Protein AF-L7FM96-F1 (afdb_monomer_lite)

Radius of gyration: 29.82 Å; chains: 1; bounding box: 75×36×83 Å

Foldseek 3Di:
DDKDKDFLVVDDLVVVLVVQQVLVVQVKWKKWAQADDDPDPCCVVFLDDHPAIKTFNGWDQDPNFIKTKIFDPVQARETPDAFFLPHPVDDPVNCVVVVRDPDSGRITMDTSVVCSVGITMMMIHRDDPLQPAKDKDKDKAQAQKKKWKKFDAFKKKKKKAWDVPAFWFKWKFKAAPVRDTQWQTLLDDTDSDRMGITDIGHDHGDMIIMMMGTHADPPGPSMTIIMMMMTHSDHMDTDDMGHADPVRDDDDDDPVCVVVFFAAPQPRHGDDPVQWDDDPLGIHGQQRCAFPQQRHRDDDDWDQDPSTTHRPVCVVPVVVSNVNNVVVVVVVVVPPDD

Sequence (338 aa):
MPVGSIDMKQYNEDTLFSKLIDFDNKEYSMCVSIMTESDLNLEETVGLLTQHAYTLLGAYEVDGHKLLKIRNPWGKCEWTGKWSDEDSSWTQEMKDELNVVVADDGIFYMEIGDFVHYFEIINVVYYNEKLKYIKTIDLAIQNNQIEIRAKLEGEVVITLIQKIEKLNALRTWTLDLDDNLIGGESGKTFNMNPTVKGENMTVVAGEYKIIADMFPGKSAPNRAVFNMMIRSDHEASIQSVTDITNENEYNYFTREELANVIRCDQCKKPIAHWEMVQCSVGTFHQKCFVCEICGEPLVGSYTICDGKKTCQRCAENPEEGIDTKNRRSNENSVGGSF

pLDDT: mean 83.57, std 13.73, range [32.56, 98.5]

Organism: NCBI:txid370355

InterPro domains:
  IPR001300 Peptidase C2, calpain, catalytic domain [PF00648] (6-124)
  IPR001300 Peptidase C2, calpain, catalytic domain [PS50203] (1-128)
  IPR001781 Zinc finger, LIM-type [PF00412] (264-314)
  IPR001781 Zinc finger, LIM-type [PS00478] (264-298)
  IPR001781 Zinc finger, LIM-type [PS50023] (262-321)
  IPR001781 Zinc finger, LIM-type [SM00132] (263-314)
  IPR022684 Peptidase C2, calpain family [PTHR10183] (4-164)
  IPR038765 Papain-like cysteine peptidase superfamily [SSF54001] (4-134)

Secondary structure (DSSP, 8-state):
--EEEEEGGGS-HHHHHHHHHHHHHTT-EEEEEE-S--SS-HHHHHSPPTTEEEEEEEEEEETTEEEEEEE-TTS-----STTSTT-TT--HHHHHHHT---SSSSEEEEEHHHHHHH--EEEEE---TT--EEEEEEEEESSSEEEEEEEEEEEEEEEEEE-TTSPPEEEEEEE-TT--EEE---SSSSB-SSEEEPPPEEEEEEEEEEEEEEE--TTS-S-EEEEEEEEESS--EEEEEEEEPGGG------HHHHHSPPBPTTT--B--GGGEEEETTEEEEGGG-B-TTT--B--S-EEEETTEEEEHHHHH-HHHHHHHHHHHHHHTTTS---

Structure (mmCIF, N/CA/C/O backbone):
data_AF-L7FM96-F1
#
_entry.id   AF-L7FM96-F1
#
loop_
_atom_site.group_PDB
_atom_site.id
_atom_site.type_symbol
_atom_site.label_atom_id
_atom_site.label_alt_id
_atom_site.label_comp_id
_atom_site.label_asym_id
_atom_site.label_entity_id
_atom_site.label_seq_id
_atom_site.pdbx_PDB_ins_code
_atom_site.Cartn_x
_atom_site.Cartn_y
_atom_site.Cartn_z
_atom_site.occupancy
_atom_site.B_iso_or_equiv
_atom_site.auth_seq_id
_atom_site.auth_comp_id
_atom_site.auth_asym_id
_atom_site.auth_atom_id
_atom_site.pdbx_PDB_model_num
ATOM 1 N N . MET A 1 1 ? -6.041 -4.674 -3.991 1.00 58.91 1 MET A N 1
ATOM 2 C CA . MET A 1 1 ? -5.930 -3.300 -3.452 1.00 58.91 1 MET A CA 1
ATOM 3 C C . MET A 1 1 ? -4.574 -3.176 -2.772 1.00 58.91 1 MET A C 1
ATOM 5 O O . MET A 1 1 ? -4.108 -4.182 -2.250 1.00 58.91 1 MET A O 1
ATOM 9 N N . PRO A 1 2 ? -3.889 -2.029 -2.849 1.00 67.38 2 PRO A N 1
ATOM 10 C CA . PRO A 1 2 ? -2.588 -1.858 -2.230 1.00 67.38 2 PRO A CA 1
ATOM 11 C C . PRO A 1 2 ? -2.784 -1.867 -0.719 1.00 67.38 2 PRO A C 1
ATOM 13 O O . PRO A 1 2 ? -3.667 -1.184 -0.200 1.00 67.38 2 PRO A O 1
ATOM 16 N N . VAL A 1 3 ? -1.961 -2.654 -0.044 1.00 74.69 3 VAL A N 1
ATOM 17 C CA . VAL A 1 3 ? -1.955 -2.747 1.410 1.00 74.69 3 VAL A CA 1
ATOM 18 C C . VAL A 1 3 ? -0.693 -2.064 1.907 1.00 74.69 3 VAL A C 1
ATOM 20 O O . VAL A 1 3 ? 0.389 -2.283 1.362 1.00 74.69 3 VAL A O 1
ATOM 23 N N . GLY A 1 4 ? -0.836 -1.194 2.899 1.00 79.94 4 GLY A N 1
ATOM 24 C CA . GLY A 1 4 ? 0.287 -0.668 3.664 1.00 79.94 4 GLY A CA 1
ATOM 25 C C . GLY A 1 4 ? 0.253 -1.247 5.064 1.00 79.94 4 GLY A C 1
ATOM 26 O O . GLY A 1 4 ? -0.819 -1.334 5.653 1.00 79.94 4 GLY A O 1
ATOM 27 N N . SER A 1 5 ? 1.416 -1.606 5.592 1.00 84.69 5 SER A N 1
ATOM 28 C CA . SER A 1 5 ? 1.560 -2.010 6.989 1.00 84.69 5 SER A CA 1
ATOM 29 C C . SER A 1 5 ? 2.222 -0.880 7.770 1.00 84.69 5 SER A C 1
ATOM 31 O O . SER A 1 5 ? 3.214 -0.303 7.318 1.00 84.69 5 SER A O 1
ATOM 33 N N . ILE A 1 6 ? 1.659 -0.557 8.927 1.00 87.69 6 ILE A N 1
ATOM 34 C CA . ILE A 1 6 ? 2.148 0.451 9.862 1.00 87.69 6 ILE A CA 1
ATOM 35 C C . ILE A 1 6 ? 2.556 -0.284 11.133 1.00 87.69 6 ILE A C 1
ATOM 37 O O . ILE A 1 6 ? 1.727 -0.929 11.772 1.00 87.69 6 ILE A O 1
ATOM 41 N N . ASP A 1 7 ? 3.836 -0.179 11.474 1.00 86.44 7 ASP A N 1
ATOM 42 C CA . ASP A 1 7 ? 4.357 -0.567 12.782 1.00 86.44 7 ASP A CA 1
ATOM 43 C C . ASP A 1 7 ? 4.061 0.568 13.765 1.00 86.44 7 ASP A C 1
ATOM 45 O O . ASP A 1 7 ? 4.598 1.676 13.640 1.00 86.44 7 ASP A O 1
ATOM 49 N N . MET A 1 8 ? 3.165 0.302 14.712 1.00 87.69 8 MET A N 1
ATOM 50 C CA . MET A 1 8 ? 2.655 1.311 15.638 1.00 87.69 8 MET A CA 1
ATOM 51 C C . MET A 1 8 ? 3.747 1.852 16.564 1.00 87.69 8 MET A C 1
ATOM 53 O O . MET A 1 8 ? 3.670 3.008 16.972 1.00 87.69 8 MET A O 1
ATOM 57 N N . LYS A 1 9 ? 4.821 1.085 16.813 1.00 83.81 9 LYS A N 1
ATOM 58 C CA . LYS A 1 9 ? 5.942 1.503 17.676 1.00 83.81 9 LYS A CA 1
ATOM 59 C C . LYS A 1 9 ? 6.737 2.684 17.113 1.00 83.81 9 LYS A C 1
ATOM 61 O O . LYS A 1 9 ? 7.561 3.263 17.817 1.00 83.81 9 LYS A O 1
ATOM 66 N N . GLN A 1 10 ? 6.515 3.038 15.849 1.00 83.25 10 GLN A N 1
ATOM 67 C CA . GLN A 1 10 ? 7.192 4.145 15.169 1.00 83.25 10 GLN A CA 1
ATOM 68 C C . GLN A 1 10 ? 6.445 5.482 15.293 1.00 83.25 10 GLN A C 1
ATOM 70 O O . GLN A 1 10 ? 6.936 6.499 14.802 1.00 83.25 10 GLN A O 1
ATOM 75 N N . TYR A 1 11 ? 5.271 5.496 15.927 1.00 87.00 11 TYR A N 1
ATOM 76 C CA . TYR A 1 11 ? 4.402 6.665 16.034 1.00 87.00 11 TYR A CA 1
ATOM 77 C C . TYR A 1 11 ? 4.060 6.954 17.496 1.00 87.00 11 TYR A C 1
ATOM 79 O O . TYR A 1 11 ? 3.999 6.048 18.321 1.00 87.00 11 TYR A O 1
ATOM 87 N N . ASN A 1 12 ? 3.822 8.226 17.817 1.00 94.31 12 ASN A N 1
ATOM 88 C CA . ASN A 1 12 ? 3.168 8.583 19.078 1.00 94.31 12 ASN A CA 1
ATOM 89 C C . ASN A 1 12 ? 1.638 8.541 18.912 1.00 94.31 12 ASN A C 1
ATOM 91 O O . ASN A 1 12 ? 1.140 8.572 17.784 1.00 94.31 12 ASN A O 1
ATOM 95 N N . GLU A 1 13 ? 0.906 8.521 20.027 1.00 95.12 13 GLU A N 1
ATOM 96 C CA . GLU A 1 13 ? -0.558 8.392 20.051 1.00 95.12 13 GLU A CA 1
ATOM 97 C C . GLU A 1 13 ? -1.273 9.452 19.199 1.00 95.12 13 GLU A C 1
ATOM 99 O O . GLU A 1 13 ? -2.107 9.105 18.367 1.00 95.12 13 GLU A O 1
ATOM 104 N N . ASP A 1 14 ? -0.906 10.732 19.318 1.00 94.94 14 ASP A N 1
ATOM 105 C CA . ASP A 1 14 ? -1.573 11.829 18.601 1.00 94.94 14 ASP A CA 1
ATOM 106 C C . ASP A 1 14 ? -1.395 11.741 17.082 1.00 94.94 14 ASP A C 1
ATOM 108 O O . ASP A 1 14 ? -2.342 11.924 16.308 1.00 94.94 14 ASP A O 1
ATOM 112 N N . THR A 1 15 ? -0.167 11.459 16.644 1.00 95.00 15 THR A N 1
ATOM 113 C CA . THR A 1 15 ? 0.159 11.326 15.219 1.00 95.00 15 THR A CA 1
ATOM 114 C C . THR A 1 15 ? -0.462 10.072 14.616 1.00 95.00 15 THR A C 1
ATOM 116 O O . THR A 1 15 ? -0.919 10.117 13.471 1.00 95.00 15 THR A O 1
ATOM 119 N N . LEU A 1 16 ? -0.515 8.974 15.376 1.00 95.88 16 LEU A N 1
ATOM 120 C CA . LEU A 1 16 ? -1.185 7.750 14.960 1.00 95.88 16 LEU A CA 1
ATOM 121 C C . LEU A 1 16 ? -2.692 7.983 14.844 1.00 95.88 16 LEU A C 1
ATOM 123 O O . LEU A 1 16 ? -3.260 7.728 13.788 1.00 95.88 16 LEU A O 1
ATOM 127 N N . PHE A 1 17 ? -3.321 8.541 15.877 1.00 97.56 17 PHE A N 1
ATOM 128 C CA . PHE A 1 17 ? -4.757 8.805 15.896 1.00 97.56 17 PHE A CA 1
ATOM 129 C C . PHE A 1 17 ? -5.193 9.714 14.740 1.00 97.56 17 PHE A C 1
ATOM 131 O O . PHE A 1 17 ? -6.129 9.386 14.015 1.00 97.56 17 PHE A O 1
ATOM 138 N N . SER A 1 18 ? -4.443 10.791 14.478 1.00 96.19 18 SER A N 1
ATOM 139 C CA . SER A 1 18 ? -4.706 11.690 13.342 1.00 96.19 18 SER A CA 1
ATOM 140 C C . SER A 1 18 ? -4.677 10.957 11.992 1.00 96.19 18 SER A C 1
ATOM 142 O O . SER A 1 18 ? -5.448 11.279 11.090 1.00 96.19 18 SER A O 1
ATOM 144 N N . LYS A 1 19 ? -3.802 9.951 11.837 1.00 95.44 19 LYS A N 1
ATOM 145 C CA . LYS A 1 19 ? -3.769 9.099 10.638 1.00 95.44 19 LYS A CA 1
ATOM 146 C C . LYS A 1 19 ? -4.972 8.165 10.557 1.00 95.44 19 LYS A C 1
ATOM 148 O O . LYS A 1 19 ? -5.491 7.978 9.465 1.00 95.44 19 LYS A O 1
ATOM 153 N N . LEU A 1 20 ? -5.400 7.582 11.676 1.00 97.19 20 LEU A N 1
ATOM 154 C CA . LEU A 1 20 ? -6.559 6.685 11.705 1.00 97.19 20 LEU A CA 1
ATOM 155 C C . LEU A 1 20 ? -7.845 7.430 11.343 1.00 97.19 20 LEU A C 1
ATOM 157 O O . LEU A 1 20 ? -8.600 6.931 10.519 1.00 97.19 20 LEU A O 1
ATOM 161 N N . ILE A 1 21 ? -8.021 8.658 11.840 1.00 97.12 21 ILE A N 1
ATOM 162 C CA . ILE A 1 21 ? -9.107 9.559 11.422 1.00 97.12 21 ILE A CA 1
ATOM 163 C C . ILE A 1 21 ? -9.056 9.836 9.912 1.00 97.12 21 ILE A C 1
ATOM 165 O O . ILE A 1 21 ? -10.074 9.779 9.230 1.00 97.12 21 ILE A O 1
ATOM 169 N N . ASP A 1 22 ? -7.876 10.131 9.355 1.00 95.44 22 ASP A N 1
ATOM 170 C CA . ASP A 1 22 ? -7.720 10.349 7.908 1.00 95.44 22 ASP A CA 1
ATOM 171 C C . ASP A 1 22 ? -8.060 9.097 7.080 1.00 95.44 22 ASP A C 1
ATOM 173 O O . ASP A 1 22 ? -8.649 9.217 6.007 1.00 95.44 22 ASP A O 1
ATOM 177 N N . PHE A 1 23 ? -7.707 7.902 7.558 1.00 95.06 23 PHE A N 1
ATOM 178 C CA . PHE A 1 23 ? -8.034 6.642 6.886 1.00 95.06 23 PHE A CA 1
ATOM 179 C C . PHE A 1 23 ? -9.520 6.305 6.967 1.00 95.06 23 PHE A C 1
ATOM 181 O O . PHE A 1 23 ? -10.093 5.899 5.957 1.00 95.06 23 PHE A O 1
ATOM 188 N N . ASP A 1 24 ? -10.133 6.516 8.127 1.00 95.06 24 ASP A N 1
ATOM 189 C CA . ASP A 1 24 ? -11.561 6.310 8.356 1.00 95.06 24 ASP A CA 1
ATOM 190 C C . ASP A 1 24 ? -12.408 7.251 7.485 1.00 95.06 24 ASP A C 1
ATOM 192 O O . ASP A 1 24 ? -13.258 6.803 6.722 1.00 95.06 24 ASP A O 1
ATOM 196 N N . ASN A 1 25 ? -12.061 8.544 7.440 1.00 93.38 25 ASN A N 1
ATOM 197 C CA . ASN A 1 25 ? -12.701 9.530 6.555 1.00 93.38 25 ASN A CA 1
ATOM 198 C C . ASN A 1 25 ? -12.571 9.201 5.058 1.00 93.38 25 ASN A C 1
ATOM 200 O O . ASN A 1 25 ? -13.340 9.703 4.240 1.00 93.38 25 ASN A O 1
ATOM 204 N N . LYS A 1 26 ? -11.563 8.407 4.679 1.00 90.81 26 LYS A N 1
ATOM 205 C CA . LYS A 1 26 ? -11.363 7.913 3.306 1.00 90.81 26 LYS A CA 1
AT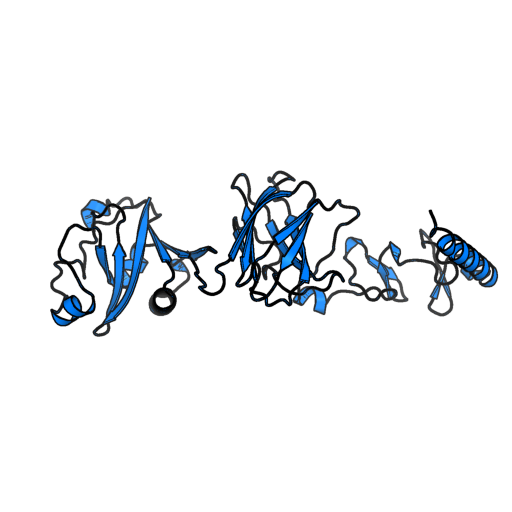OM 206 C C . LYS A 1 26 ? -11.995 6.541 3.075 1.00 90.81 26 LYS A C 1
ATOM 208 O O . LYS A 1 26 ? -11.793 5.966 2.005 1.00 90.81 26 LYS A O 1
ATOM 213 N N . GLU A 1 27 ? -12.711 6.020 4.069 1.00 90.81 27 GLU A N 1
ATOM 214 C CA . GLU A 1 27 ? -13.367 4.714 4.065 1.00 90.81 27 GLU A CA 1
ATOM 215 C C . GLU A 1 27 ? -12.385 3.568 3.764 1.00 90.81 27 GLU A C 1
ATOM 217 O O . GLU A 1 27 ? -12.703 2.576 3.101 1.00 90.81 27 GLU A O 1
ATOM 222 N N . TYR A 1 28 ? -11.136 3.706 4.220 1.00 92.88 28 TYR A N 1
ATOM 223 C CA . TYR A 1 28 ? -10.140 2.654 4.065 1.00 92.88 28 TYR A CA 1
ATOM 224 C C . TYR A 1 28 ? -10.396 1.532 5.060 1.00 92.88 28 TYR A C 1
ATOM 226 O O . TYR A 1 28 ? -10.540 1.751 6.259 1.00 92.88 28 TYR A O 1
ATOM 234 N N . SER A 1 29 ? -10.373 0.295 4.566 1.00 93.38 29 SER A N 1
ATOM 235 C CA . SER A 1 29 ? -10.469 -0.870 5.439 1.00 93.38 29 SER A CA 1
ATOM 236 C C . SER A 1 29 ? -9.166 -1.048 6.217 1.00 93.38 29 SER A C 1
ATOM 238 O O . SER A 1 29 ? -8.076 -1.047 5.634 1.00 93.38 29 SER A O 1
ATOM 240 N N . MET A 1 30 ? -9.284 -1.210 7.534 1.00 96.88 30 MET A N 1
ATOM 241 C CA . MET A 1 30 ? -8.158 -1.346 8.451 1.00 96.88 30 MET A CA 1
ATOM 242 C C . MET A 1 30 ? -8.269 -2.642 9.253 1.00 96.88 30 MET A C 1
ATOM 244 O O . MET A 1 30 ? -9.301 -2.957 9.843 1.00 96.88 30 MET A O 1
ATOM 248 N N . CYS A 1 31 ? -7.173 -3.391 9.289 1.00 96.50 31 CYS A N 1
ATOM 249 C CA . CYS A 1 31 ? -7.014 -4.589 10.099 1.00 96.50 31 CYS A CA 1
ATOM 250 C C . CYS A 1 31 ? -5.904 -4.347 11.114 1.00 96.50 31 CYS A C 1
ATOM 252 O O . CYS A 1 31 ? -4.838 -3.853 10.755 1.00 96.50 31 CYS A O 1
ATOM 254 N N . VAL A 1 32 ? -6.134 -4.727 12.361 1.00 96.25 32 VAL A N 1
ATOM 255 C CA . VAL A 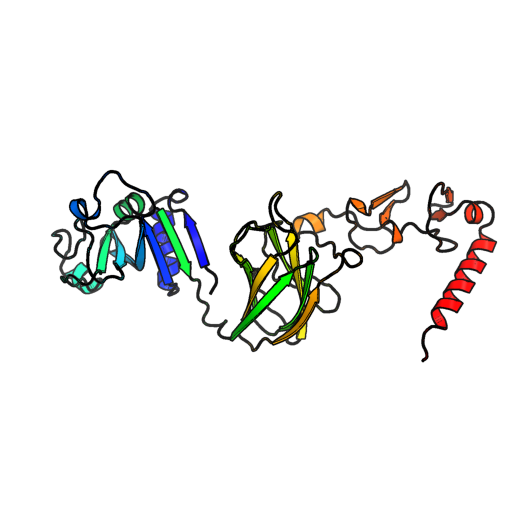1 32 ? -5.171 -4.588 13.455 1.00 96.25 32 VAL A CA 1
ATOM 256 C C . VAL A 1 32 ? -4.924 -5.960 14.060 1.00 96.25 32 VAL A C 1
ATOM 258 O O . VAL A 1 32 ? -5.800 -6.821 14.013 1.00 96.25 32 VAL A O 1
ATOM 261 N N . SER A 1 33 ? -3.728 -6.211 14.570 1.00 92.75 33 SER A N 1
ATOM 262 C CA . SER A 1 33 ? -3.379 -7.531 15.100 1.00 92.75 33 SER A CA 1
ATOM 263 C C . SER A 1 33 ? -2.566 -7.419 16.372 1.00 92.75 33 SER A C 1
ATOM 265 O O . SER A 1 33 ? -1.717 -6.531 16.464 1.00 92.75 33 SER A O 1
ATOM 267 N N . ILE A 1 34 ? -2.806 -8.367 17.279 1.00 90.62 34 ILE A N 1
ATOM 268 C CA . ILE A 1 34 ? -1.977 -8.620 18.456 1.00 90.62 34 ILE A CA 1
ATOM 269 C C . ILE A 1 34 ? -1.056 -9.788 18.101 1.00 90.62 34 ILE A C 1
ATOM 271 O O . ILE A 1 34 ? -1.515 -10.918 17.945 1.00 90.62 34 ILE A O 1
ATOM 275 N N . MET A 1 35 ? 0.228 -9.522 17.901 1.00 78.81 35 MET A N 1
ATOM 276 C CA . MET A 1 35 ? 1.200 -10.493 17.393 1.00 78.81 35 MET A CA 1
ATOM 277 C C . MET A 1 35 ? 2.055 -11.107 18.497 1.00 78.81 35 MET A C 1
ATOM 279 O O . MET A 1 35 ? 2.564 -12.214 18.325 1.00 78.81 35 MET A O 1
ATOM 283 N N . THR A 1 36 ? 2.260 -10.391 19.602 1.00 77.44 36 THR A N 1
ATOM 284 C CA . THR A 1 36 ? 3.181 -10.832 20.650 1.00 77.44 36 THR A CA 1
ATOM 285 C C . THR A 1 36 ? 2.567 -11.961 21.477 1.00 77.44 36 THR A C 1
ATOM 287 O O . THR A 1 36 ? 1.448 -11.850 21.978 1.00 77.44 36 THR A O 1
ATOM 290 N N . GLU A 1 37 ? 3.325 -13.045 21.661 1.00 67.69 37 GLU A N 1
ATOM 291 C CA . GLU A 1 37 ? 3.032 -14.014 22.715 1.00 67.69 37 GLU A CA 1
ATOM 292 C C . GLU A 1 37 ? 3.284 -13.347 24.066 1.00 67.69 37 GLU A C 1
ATOM 294 O O . GLU A 1 37 ? 4.409 -13.007 24.429 1.00 67.69 37 GLU A O 1
ATOM 299 N N . SER A 1 38 ? 2.196 -13.108 24.781 1.00 65.88 38 SER A N 1
ATOM 300 C CA . SER A 1 38 ? 2.201 -12.636 26.153 1.00 65.88 38 SER A CA 1
ATOM 301 C C . SER A 1 38 ? 2.124 -13.851 27.076 1.00 65.88 38 SER A C 1
ATOM 303 O O . SER A 1 38 ? 1.246 -14.693 26.900 1.00 65.88 38 SER A O 1
ATOM 305 N N . ASP A 1 39 ? 2.988 -13.917 28.094 1.00 71.56 39 ASP A N 1
ATOM 306 C CA . ASP A 1 39 ? 2.855 -14.901 29.184 1.00 71.56 39 ASP A CA 1
ATOM 307 C C . ASP A 1 39 ? 1.543 -14.705 29.978 1.00 71.56 39 ASP A C 1
ATOM 309 O O . ASP A 1 39 ? 1.115 -15.583 30.728 1.00 71.56 39 ASP A O 1
ATOM 313 N N . LEU A 1 40 ? 0.900 -13.540 29.830 1.00 76.44 40 LEU A N 1
ATOM 314 C CA . LEU A 1 40 ? -0.413 -13.230 30.386 1.00 76.44 40 LEU A CA 1
ATOM 315 C C . LEU A 1 40 ? -1.516 -13.703 29.436 1.00 76.44 40 LEU A C 1
ATOM 317 O O . LEU A 1 40 ? -1.493 -13.402 28.239 1.00 76.44 40 LEU A O 1
ATOM 321 N N . ASN A 1 41 ? -2.519 -14.370 30.002 1.00 86.62 41 ASN A N 1
ATOM 322 C CA . ASN A 1 41 ? -3.741 -14.730 29.299 1.00 86.62 41 ASN A CA 1
ATOM 323 C C . ASN A 1 41 ? -4.621 -13.484 29.095 1.00 86.62 41 ASN A C 1
ATOM 325 O O . ASN A 1 41 ? -5.468 -13.178 29.932 1.00 86.62 41 ASN A O 1
ATOM 329 N N . LEU A 1 42 ? -4.389 -12.754 27.997 1.00 91.00 42 LEU A N 1
ATOM 330 C CA . LEU A 1 42 ? -5.120 -11.520 27.685 1.00 91.00 42 LE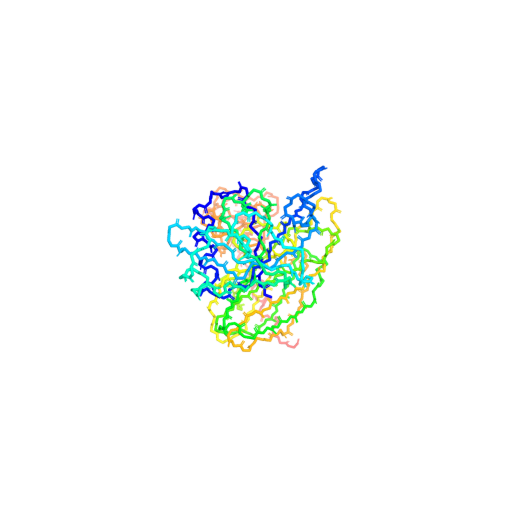U A CA 1
ATOM 331 C C . LEU A 1 42 ? -6.627 -11.740 27.519 1.00 91.00 42 LEU A C 1
ATOM 333 O O . LEU A 1 42 ? -7.398 -10.822 27.792 1.00 91.00 42 LEU A O 1
ATOM 337 N N . GLU A 1 43 ? -7.052 -12.944 27.128 1.00 92.12 43 GLU A N 1
ATOM 338 C CA . GLU A 1 43 ? -8.471 -13.271 26.988 1.00 92.12 43 GLU A CA 1
ATOM 339 C C . GLU A 1 43 ? -9.157 -13.211 28.353 1.00 92.12 43 GLU A C 1
ATOM 341 O O . GLU A 1 43 ? -10.205 -12.592 28.503 1.00 92.12 43 GLU A O 1
ATOM 346 N N . GLU A 1 44 ? -8.529 -13.791 29.376 1.00 89.56 44 GLU A N 1
ATOM 347 C CA . GLU A 1 44 ? -9.067 -13.799 30.737 1.00 89.56 44 GLU A CA 1
ATOM 348 C C . GLU A 1 44 ? -8.898 -12.457 31.458 1.00 89.56 44 GLU A C 1
ATOM 350 O O . GLU A 1 44 ? -9.715 -12.124 32.315 1.00 89.56 44 GLU A O 1
ATOM 355 N N . THR A 1 45 ? -7.838 -11.695 31.166 1.00 91.38 45 THR A N 1
ATOM 356 C CA . THR A 1 45 ? -7.550 -10.453 31.901 1.00 91.38 45 THR A CA 1
ATOM 357 C C . THR A 1 45 ? -8.240 -9.227 31.323 1.00 91.38 45 THR A C 1
ATOM 359 O O . THR A 1 45 ? -8.642 -8.352 32.089 1.00 91.38 45 THR A O 1
ATOM 362 N N . VAL A 1 46 ? -8.332 -9.134 29.994 1.00 94.50 46 VAL A N 1
ATOM 363 C CA . VAL A 1 46 ? -8.826 -7.942 29.288 1.00 94.50 46 VAL A CA 1
ATOM 364 C C . VAL A 1 46 ? -9.727 -8.258 28.089 1.00 94.50 46 VAL A C 1
ATOM 366 O O . VAL A 1 46 ? -10.141 -7.338 27.384 1.00 94.50 46 VAL A O 1
ATOM 369 N N . GLY A 1 47 ? -10.015 -9.538 27.831 1.00 94.69 47 GLY A N 1
ATOM 370 C CA . GLY A 1 47 ? -10.888 -9.987 26.744 1.00 94.69 47 GLY A CA 1
ATOM 371 C C . GLY A 1 47 ? -10.267 -9.972 25.342 1.00 94.69 47 GLY A C 1
ATOM 372 O O . GLY A 1 47 ? -10.964 -10.203 24.355 1.00 94.69 47 GLY A O 1
ATOM 373 N N . LEU A 1 48 ? -8.956 -9.730 25.226 1.00 95.25 48 LEU A N 1
ATOM 374 C CA . LEU A 1 48 ? -8.248 -9.673 23.941 1.00 95.25 48 LEU A CA 1
ATOM 375 C C . LEU A 1 48 ? -7.523 -10.989 23.627 1.00 95.25 48 LEU A C 1
ATOM 377 O O . LEU A 1 48 ? -6.947 -11.627 24.499 1.00 95.25 48 LEU A O 1
ATOM 381 N N . LEU A 1 49 ? -7.491 -11.372 22.355 1.00 93.06 49 LEU A N 1
ATOM 382 C CA . LEU A 1 49 ? -6.864 -12.593 21.859 1.00 93.06 49 LEU A CA 1
ATOM 383 C C . LEU A 1 49 ? -5.512 -12.266 21.228 1.00 93.06 49 LEU A C 1
ATOM 385 O O . LEU A 1 49 ? -5.412 -11.422 20.335 1.00 93.06 49 LEU A O 1
ATOM 389 N N . THR A 1 50 ? -4.471 -12.972 21.662 1.00 92.12 50 THR A N 1
ATOM 390 C CA . THR A 1 50 ? -3.155 -12.931 21.018 1.00 92.12 50 THR A CA 1
ATOM 391 C C . THR A 1 50 ? -3.161 -13.759 19.733 1.00 92.12 50 THR A C 1
ATOM 393 O O . THR A 1 50 ? -3.987 -14.653 19.550 1.00 92.12 50 THR A O 1
ATOM 396 N N . GLN A 1 51 ? -2.239 -13.455 18.818 1.00 89.25 51 GLN A N 1
ATOM 397 C CA . GLN A 1 51 ? -2.136 -14.093 17.497 1.00 89.25 51 GLN A CA 1
ATOM 398 C C . GLN A 1 51 ? -3.439 -14.010 16.683 1.00 89.25 51 GLN A C 1
ATOM 400 O O . GLN A 1 51 ? -3.741 -14.886 15.870 1.00 89.25 51 GLN A O 1
ATOM 405 N N . HIS A 1 52 ? -4.208 -12.939 16.893 1.00 92.12 52 HIS A N 1
ATOM 406 C CA . HIS A 1 52 ? -5.522 -12.744 16.290 1.00 92.12 52 HIS A CA 1
ATOM 407 C C . HIS A 1 52 ? -5.626 -11.398 15.578 1.00 92.12 52 HIS A C 1
ATOM 409 O O . HIS A 1 52 ? -4.985 -10.410 15.950 1.00 92.12 52 HIS A O 1
ATOM 415 N N . ALA A 1 53 ? -6.448 -11.378 14.532 1.00 93.94 53 ALA A N 1
ATOM 416 C CA . ALA A 1 53 ? -6.707 -10.203 13.716 1.00 93.94 53 ALA A CA 1
ATOM 417 C C . ALA A 1 53 ? -8.097 -9.634 14.018 1.00 93.94 53 ALA A C 1
ATOM 419 O O . ALA A 1 53 ? -9.097 -10.351 14.026 1.00 93.94 53 ALA A O 1
ATOM 420 N N . TYR A 1 54 ? -8.147 -8.320 14.193 1.00 97.62 54 TYR A N 1
ATOM 421 C CA . TYR A 1 54 ? -9.343 -7.533 14.449 1.00 97.62 54 TYR A CA 1
ATOM 422 C C . TYR A 1 54 ? -9.559 -6.527 13.319 1.00 97.62 54 TYR A C 1
ATOM 424 O O . TYR A 1 54 ? -8.623 -6.129 12.622 1.00 97.62 54 TYR A O 1
ATOM 432 N N . THR A 1 55 ? -10.801 -6.085 13.144 1.00 98.00 55 THR A N 1
ATOM 433 C CA . THR A 1 55 ? -11.123 -4.986 12.223 1.00 98.00 55 THR A CA 1
ATOM 434 C C . THR A 1 55 ? -11.172 -3.682 13.002 1.00 98.00 55 THR A C 1
ATOM 436 O O . THR A 1 55 ? -11.910 -3.594 13.978 1.00 98.00 55 THR A O 1
ATOM 439 N N . LEU A 1 56 ? -10.428 -2.665 12.571 1.00 98.00 56 LEU A N 1
ATOM 440 C CA . LEU A 1 56 ? -10.599 -1.309 13.086 1.00 98.00 56 LEU A CA 1
ATOM 441 C C . LEU A 1 56 ? -11.703 -0.638 12.263 1.00 98.00 56 LEU A C 1
ATOM 443 O O . LEU A 1 56 ? -11.536 -0.415 11.066 1.00 98.00 56 LEU A O 1
ATOM 447 N N . LEU A 1 57 ? -12.849 -0.404 12.901 1.00 97.44 57 LEU A N 1
ATOM 448 C CA . LEU A 1 57 ? -14.075 0.082 12.268 1.00 97.44 57 LEU A CA 1
ATOM 449 C C . LEU A 1 57 ? -14.166 1.604 12.204 1.00 97.44 57 LEU A C 1
ATOM 451 O O . LEU A 1 57 ? -14.929 2.103 11.388 1.00 97.44 57 LEU A O 1
ATOM 455 N N . GLY A 1 58 ? -13.458 2.320 13.076 1.00 97.19 58 GLY A N 1
ATOM 456 C CA . GLY A 1 58 ? -13.409 3.775 13.016 1.00 97.19 58 GLY A CA 1
ATOM 457 C C . GLY A 1 58 ? -12.655 4.412 14.174 1.00 97.19 58 GLY A C 1
ATOM 458 O O . GLY A 1 58 ? -12.300 3.737 15.149 1.00 97.19 58 GLY A O 1
ATOM 459 N N . ALA A 1 59 ? -12.421 5.714 14.052 1.00 97.94 59 ALA A N 1
ATOM 460 C CA . ALA A 1 59 ? -11.749 6.542 15.046 1.00 97.94 59 ALA A CA 1
ATOM 461 C C . ALA A 1 59 ? -12.590 7.788 15.353 1.00 97.94 59 ALA A C 1
ATOM 463 O O . ALA A 1 59 ? -13.118 8.423 14.446 1.00 97.94 59 ALA A O 1
ATOM 464 N N . TYR A 1 60 ? -12.708 8.147 16.631 1.00 97.88 60 TYR A N 1
ATOM 465 C CA . TYR A 1 60 ? -13.649 9.168 17.092 1.00 97.88 60 TYR A CA 1
ATOM 466 C C . TYR A 1 60 ? -13.018 10.042 18.170 1.00 97.88 60 TYR A C 1
ATOM 468 O O . TYR A 1 60 ? -12.475 9.528 19.149 1.00 97.88 60 TYR A O 1
ATOM 476 N N . GLU A 1 61 ? -13.085 11.361 17.996 1.00 97.00 61 GLU A N 1
ATOM 477 C CA . GLU A 1 61 ? -12.738 12.319 19.046 1.00 97.00 61 GLU A CA 1
ATOM 478 C C . GLU A 1 61 ? -14.027 12.884 19.641 1.00 97.00 61 GLU A C 1
ATOM 480 O O . GLU A 1 61 ? -14.726 13.647 18.978 1.00 97.00 61 GLU A O 1
ATOM 485 N N . VAL A 1 62 ? -14.349 12.484 20.870 1.00 96.00 62 VAL A N 1
ATOM 486 C CA . VAL A 1 62 ? -15.602 12.838 21.550 1.00 96.00 62 VAL A CA 1
ATOM 487 C C . VAL A 1 62 ? -15.309 13.235 22.993 1.00 96.00 62 VAL A C 1
ATOM 489 O O . VAL A 1 62 ? -14.566 12.548 23.690 1.00 96.00 62 VAL A O 1
ATOM 492 N N . ASP A 1 63 ? -15.830 14.382 23.432 1.00 94.12 63 ASP A N 1
ATOM 493 C CA . ASP A 1 63 ? -15.603 14.941 24.776 1.00 94.12 63 ASP A CA 1
ATOM 494 C C . ASP A 1 63 ? -14.121 14.994 25.212 1.00 94.12 63 ASP A C 1
ATOM 496 O O . ASP A 1 63 ? -13.777 14.871 26.386 1.00 94.12 63 ASP A O 1
ATOM 500 N N . GLY A 1 64 ? -13.212 15.198 24.252 1.00 94.69 64 GLY A N 1
ATOM 501 C CA . GLY A 1 64 ? -11.764 15.231 24.488 1.00 94.69 64 GLY A CA 1
ATOM 502 C C . GLY A 1 64 ? -11.099 13.853 24.607 1.00 94.69 64 GLY A C 1
ATOM 503 O O . GLY A 1 64 ? -9.894 13.787 24.854 1.00 94.69 64 GLY A O 1
ATOM 504 N N . HIS A 1 65 ? -11.846 12.767 24.402 1.00 97.50 65 HIS A N 1
ATOM 505 C CA . HIS A 1 65 ? -11.342 11.398 24.347 1.00 97.50 65 HIS A CA 1
ATOM 506 C C . HIS A 1 65 ? -11.124 10.934 22.911 1.00 97.50 65 HIS A C 1
ATOM 508 O O . HIS A 1 65 ? -11.928 11.206 22.024 1.00 97.50 65 HIS A O 1
ATOM 514 N N . LYS A 1 66 ? -10.043 10.181 22.699 1.00 98.31 66 LYS A N 1
ATOM 515 C CA . LYS A 1 66 ? -9.662 9.600 21.407 1.00 98.31 66 LYS A CA 1
ATOM 516 C C . LYS A 1 66 ? -9.982 8.115 21.415 1.00 98.31 66 LYS A C 1
ATOM 518 O O . LYS A 1 66 ? -9.189 7.315 21.915 1.00 98.31 66 LYS A O 1
ATOM 523 N N . LEU A 1 67 ? -11.158 7.767 20.909 1.00 98.50 67 LEU A N 1
ATOM 524 C CA . LEU A 1 67 ? -11.720 6.423 20.964 1.00 98.50 67 LEU A CA 1
ATOM 525 C C . LEU A 1 67 ? -11.604 5.717 19.616 1.00 98.50 67 LEU A C 1
ATOM 527 O O . LEU A 1 67 ? -11.738 6.324 18.555 1.00 98.50 67 LEU A O 1
ATOM 531 N N . LEU A 1 68 ? -11.373 4.411 19.661 1.00 98.50 68 LEU A N 1
ATOM 532 C CA . LEU A 1 68 ? -11.321 3.542 18.492 1.00 98.50 68 LEU A CA 1
ATOM 533 C C . LEU A 1 68 ? -12.409 2.484 18.603 1.00 98.50 68 LEU A C 1
ATOM 535 O O . LEU A 1 68 ? -12.505 1.829 19.636 1.00 98.50 68 LEU A O 1
ATOM 539 N N . LYS A 1 69 ? -13.189 2.294 17.536 1.00 98.38 69 LYS A N 1
ATOM 540 C CA . LYS A 1 69 ? -14.183 1.219 17.432 1.00 98.38 69 LYS A CA 1
ATOM 541 C C . LYS A 1 69 ? -13.543 0.017 16.758 1.00 98.38 69 LYS A C 1
ATOM 543 O O . LYS A 1 69 ? -13.091 0.118 15.618 1.00 98.38 69 LYS A O 1
ATOM 548 N N . ILE A 1 70 ? -13.506 -1.122 17.432 1.00 98.44 70 ILE A N 1
ATOM 549 C CA . ILE A 1 70 ? -12.801 -2.323 16.979 1.00 98.44 70 ILE A CA 1
ATOM 550 C C . ILE A 1 70 ? -13.780 -3.490 16.972 1.00 98.44 70 ILE A C 1
ATOM 552 O O . ILE A 1 70 ? -14.709 -3.532 17.768 1.00 98.44 70 ILE A O 1
ATOM 556 N N . ARG A 1 71 ? -13.587 -4.434 16.050 1.00 98.06 71 ARG A N 1
ATOM 557 C CA . ARG A 1 71 ? -14.385 -5.652 15.968 1.00 98.06 71 ARG A CA 1
ATOM 558 C C . ARG A 1 71 ? -13.530 -6.905 15.966 1.00 98.06 71 ARG A C 1
ATOM 560 O O . ARG A 1 71 ? -12.691 -7.092 15.080 1.00 98.06 71 ARG A O 1
ATOM 567 N N . ASN A 1 72 ? -13.832 -7.811 16.886 1.00 97.56 72 ASN A N 1
ATOM 568 C CA . ASN A 1 72 ? -13.461 -9.210 16.795 1.00 97.56 72 ASN A CA 1
ATOM 569 C C . ASN A 1 72 ? -14.323 -9.901 15.719 1.00 97.56 72 ASN A C 1
ATOM 571 O O . ASN A 1 72 ? -15.550 -9.960 15.850 1.00 97.56 72 ASN A O 1
ATOM 575 N N . PRO A 1 73 ? -13.726 -10.456 14.649 1.00 96.06 73 PRO A N 1
ATOM 576 C CA . PRO A 1 73 ? -14.485 -11.100 13.578 1.00 96.06 73 PRO A CA 1
ATOM 577 C C . PRO A 1 73 ? -15.263 -12.348 14.026 1.00 96.06 73 PRO A C 1
ATOM 579 O O . PRO A 1 73 ? -16.157 -12.782 13.302 1.00 96.06 73 PRO A O 1
ATOM 582 N N . TRP A 1 74 ? -14.962 -12.928 15.193 1.00 95.19 74 TRP A N 1
ATOM 583 C CA . TRP A 1 74 ? -15.734 -14.047 15.751 1.00 95.19 74 TRP A CA 1
ATOM 584 C C . TRP A 1 74 ? -17.066 -13.633 16.371 1.00 95.19 74 TRP A C 1
ATOM 586 O O . TRP A 1 74 ? -17.871 -14.507 16.686 1.00 95.19 74 TRP A O 1
ATOM 596 N N . GLY A 1 75 ? -17.302 -12.329 16.514 1.00 93.62 75 GLY A N 1
ATOM 597 C CA . GLY A 1 75 ? -18.531 -11.792 17.080 1.00 93.62 75 GLY A CA 1
ATOM 598 C C . GLY A 1 75 ? -18.683 -12.056 18.576 1.00 93.62 75 GLY A C 1
ATOM 599 O O . GLY A 1 75 ? -19.799 -12.259 19.026 1.00 93.62 75 GLY A O 1
ATOM 600 N N . LYS A 1 76 ? -17.557 -12.163 19.288 1.00 92.19 76 LYS A N 1
ATOM 601 C CA . LYS A 1 76 ? -17.458 -12.364 20.738 1.00 92.19 76 LYS A CA 1
ATOM 602 C C . LYS A 1 76 ? -16.051 -12.023 21.224 1.00 92.19 76 LYS A C 1
ATOM 604 O O . LYS A 1 76 ? -15.186 -11.771 20.382 1.00 92.19 76 LYS A O 1
ATOM 609 N N . CYS A 1 77 ? -15.793 -12.150 22.526 1.00 91.75 77 CYS A N 1
ATOM 610 C CA . CYS A 1 77 ? -14.486 -11.895 23.157 1.00 91.75 77 CYS A CA 1
ATOM 611 C C . CYS A 1 77 ? -14.041 -10.445 22.908 1.00 91.75 77 CYS A C 1
ATOM 613 O O . CYS A 1 77 ? -13.270 -10.151 21.983 1.00 91.75 77 CYS A O 1
ATOM 615 N N . GLU A 1 78 ? -14.612 -9.560 23.717 1.00 95.56 78 GLU A N 1
ATOM 616 C CA . GLU A 1 78 ? -14.502 -8.108 23.627 1.00 95.56 78 GLU A CA 1
ATOM 617 C C . GLU A 1 78 ? -13.626 -7.541 24.736 1.00 95.56 78 GLU A C 1
ATOM 619 O O . GLU A 1 78 ? -13.468 -8.142 25.796 1.00 95.56 78 GLU A O 1
ATOM 624 N N . TRP A 1 79 ? -13.093 -6.346 24.497 1.00 96.94 79 TRP A N 1
ATOM 625 C CA . TRP A 1 79 ? -12.368 -5.575 25.499 1.00 96.94 79 TRP A CA 1
ATOM 626 C C . TRP A 1 79 ? -13.203 -5.355 26.766 1.00 96.94 79 TRP A C 1
ATOM 628 O O . TRP A 1 79 ? -14.318 -4.846 26.696 1.00 96.94 79 TRP A O 1
ATOM 638 N N . THR A 1 80 ? -12.635 -5.667 27.932 1.00 96.19 80 THR A N 1
ATOM 639 C CA . THR A 1 80 ? -13.317 -5.529 29.235 1.00 96.19 80 THR A CA 1
ATOM 640 C C . THR A 1 80 ? -12.827 -4.341 30.068 1.00 96.19 80 THR A C 1
ATOM 642 O O . THR A 1 80 ? -13.155 -4.233 31.250 1.00 96.19 80 THR A O 1
ATOM 645 N N . GLY A 1 81 ? -11.980 -3.476 29.504 1.00 96.19 81 GLY A N 1
ATOM 646 C CA . GLY A 1 81 ? -11.448 -2.306 30.201 1.00 96.19 81 GLY A CA 1
ATOM 647 C C . GLY A 1 81 ? -12.325 -1.060 30.056 1.00 96.19 81 GLY A C 1
ATOM 648 O O . GLY A 1 81 ? -13.525 -1.135 29.779 1.00 96.19 81 GLY A O 1
ATOM 649 N N . LYS A 1 82 ? -11.711 0.113 30.245 1.00 97.56 82 LYS A N 1
ATOM 650 C CA . LYS A 1 82 ? -12.382 1.411 30.091 1.00 97.56 82 LYS A CA 1
ATOM 651 C C . LYS A 1 82 ? -12.937 1.550 28.669 1.00 97.56 82 LYS A C 1
ATOM 653 O O . LYS A 1 82 ? -12.244 1.190 27.720 1.00 97.56 82 LYS A O 1
ATOM 658 N N . TRP A 1 83 ? -14.152 2.079 28.535 1.00 98.06 83 TRP A N 1
ATOM 659 C CA . TRP A 1 83 ? -14.907 2.152 27.274 1.00 98.06 83 TRP A CA 1
ATOM 660 C C . TRP A 1 83 ? -15.393 0.811 26.694 1.00 98.06 83 TRP A C 1
ATOM 662 O O . TRP A 1 83 ? -15.910 0.793 25.579 1.00 98.06 83 TRP A O 1
ATOM 672 N N . SER A 1 84 ? -15.322 -0.291 27.449 1.00 97.00 84 SER A N 1
ATOM 673 C CA . SER A 1 84 ? -16.155 -1.472 27.159 1.00 97.00 84 SER A CA 1
ATOM 674 C C . SER A 1 84 ? -17.647 -1.107 27.184 1.00 97.00 84 SER A C 1
ATOM 676 O O . SER A 1 84 ? -18.030 -0.077 27.742 1.00 97.00 84 SER A O 1
ATOM 678 N N . ASP A 1 85 ? -18.515 -1.911 26.576 1.00 93.88 85 ASP A N 1
ATOM 679 C CA . ASP A 1 85 ? -19.920 -1.540 26.336 1.00 93.88 85 ASP A CA 1
ATOM 680 C C . ASP A 1 85 ? -20.707 -1.142 27.599 1.00 93.88 85 ASP A C 1
ATOM 682 O O . ASP A 1 85 ? -21.532 -0.211 27.600 1.00 93.88 85 ASP A O 1
ATOM 686 N N . GLU A 1 86 ? -20.432 -1.839 28.702 1.00 94.00 86 GLU A N 1
ATOM 687 C CA . GLU A 1 86 ? -21.050 -1.613 30.010 1.00 94.00 86 GLU A CA 1
ATOM 688 C C . GLU A 1 86 ? -20.277 -0.612 30.887 1.00 94.00 86 GLU A C 1
ATOM 690 O O . GLU A 1 86 ? -20.727 -0.304 31.993 1.00 94.00 86 GLU A O 1
ATOM 695 N N . ASP A 1 87 ? -19.142 -0.075 30.420 1.00 97.00 87 ASP A N 1
ATOM 696 C CA . ASP A 1 87 ? -18.302 0.814 31.220 1.00 97.00 87 ASP A CA 1
ATOM 697 C C . ASP A 1 87 ? -19.052 2.082 31.650 1.00 97.00 87 ASP A C 1
ATOM 699 O O . ASP A 1 87 ? -19.779 2.727 30.892 1.00 97.00 87 ASP A O 1
ATOM 703 N N . SER A 1 88 ? -18.840 2.474 32.902 1.00 96.50 88 SER A N 1
ATOM 704 C CA . SER A 1 88 ? -19.513 3.634 33.493 1.00 96.50 88 SER A CA 1
ATOM 705 C C . SER A 1 88 ? -18.986 4.982 32.987 1.00 96.50 88 SER A C 1
ATOM 707 O O . SER A 1 88 ? -19.619 6.003 33.250 1.00 96.50 88 SER A O 1
ATOM 709 N N . SER A 1 89 ? -17.852 5.001 32.271 1.00 96.75 89 SER A N 1
ATOM 710 C CA . SER A 1 89 ? -17.293 6.234 31.693 1.00 96.75 89 SER A CA 1
ATOM 711 C C . SER A 1 89 ? -18.154 6.792 30.560 1.00 96.75 89 SER A C 1
ATOM 713 O O . SER A 1 89 ? -18.063 7.977 30.247 1.00 96.75 89 SER A O 1
ATOM 715 N N . TRP A 1 90 ? -19.001 5.960 29.954 1.00 97.19 90 TRP A N 1
ATOM 716 C CA . TRP A 1 90 ? -19.931 6.381 28.920 1.00 97.19 90 TRP A CA 1
ATOM 717 C C . TRP A 1 90 ? -21.004 7.336 29.443 1.00 97.19 90 TRP A C 1
ATOM 719 O O . TRP A 1 90 ? -21.785 6.997 30.336 1.00 97.19 90 TRP A O 1
ATOM 729 N N . THR A 1 91 ? -21.132 8.493 28.799 1.00 96.94 91 THR A N 1
ATOM 730 C CA . THR A 1 91 ? -22.347 9.307 28.895 1.00 96.94 91 THR A CA 1
ATOM 731 C C . THR A 1 91 ? -23.393 8.796 27.902 1.00 96.94 91 THR A C 1
ATOM 733 O O . THR A 1 91 ? -23.065 8.138 26.912 1.00 96.94 91 THR A O 1
ATOM 736 N N . GLN A 1 92 ? -24.672 9.097 28.146 1.00 95.75 92 GLN A N 1
ATOM 737 C CA . GLN A 1 92 ? -25.728 8.730 27.197 1.00 95.75 92 GLN A CA 1
ATOM 738 C C . GLN A 1 92 ? -25.512 9.400 25.830 1.00 95.75 92 GLN A C 1
ATOM 740 O O . GLN A 1 92 ? -25.706 8.760 24.804 1.00 95.75 92 GLN A O 1
ATOM 745 N N . GLU A 1 93 ? -25.042 10.649 25.828 1.00 96.69 93 GLU A N 1
ATOM 746 C CA . GLU A 1 93 ? -24.742 11.415 24.614 1.00 96.69 93 GLU A CA 1
ATOM 747 C C . GLU A 1 93 ? -23.662 10.720 23.773 1.00 96.69 93 GLU A C 1
ATOM 749 O O . GLU A 1 93 ? -23.862 10.508 22.580 1.00 96.69 93 GLU A O 1
ATOM 754 N N . MET A 1 94 ? -22.580 10.251 24.405 1.00 97.38 94 MET A N 1
ATOM 755 C CA . MET A 1 94 ? -21.525 9.490 23.725 1.00 97.38 94 MET A CA 1
ATOM 756 C C . MET A 1 94 ? -22.027 8.147 23.182 1.00 97.38 94 MET A C 1
ATOM 758 O O . MET A 1 94 ? -21.652 7.751 22.077 1.00 97.38 94 MET A O 1
ATOM 762 N N . LYS A 1 95 ? -22.876 7.433 23.940 1.00 96.31 95 LYS A N 1
ATOM 763 C CA . LYS A 1 95 ? -23.462 6.161 23.482 1.00 96.31 95 LYS A CA 1
ATOM 764 C C . LYS A 1 95 ? -24.329 6.357 22.246 1.00 96.31 95 LYS A C 1
ATOM 766 O O . LYS A 1 95 ? -24.234 5.556 21.317 1.00 96.31 95 LYS A O 1
ATOM 771 N N . ASP A 1 96 ? -25.131 7.416 22.235 1.00 95.50 96 ASP A N 1
ATOM 772 C CA . ASP A 1 96 ? -25.999 7.757 21.113 1.00 95.50 96 ASP A CA 1
ATOM 773 C C . ASP A 1 96 ? -25.175 8.211 19.895 1.00 95.50 96 ASP A C 1
ATOM 775 O O . ASP A 1 96 ? -25.423 7.746 18.783 1.00 95.50 96 ASP A O 1
ATOM 779 N N . GLU A 1 97 ? -24.156 9.057 20.092 1.00 96.12 97 GLU A N 1
ATOM 780 C CA . GLU A 1 97 ? -23.273 9.540 19.020 1.00 96.12 97 GLU A CA 1
ATOM 781 C C . GLU A 1 97 ? -22.497 8.396 18.355 1.00 96.12 97 GLU A C 1
ATOM 783 O O . GLU A 1 97 ? -22.469 8.278 17.127 1.00 96.12 97 GLU A O 1
ATOM 788 N N . LEU A 1 98 ? -21.897 7.515 19.158 1.00 96.31 98 LEU A N 1
ATOM 789 C CA . LEU A 1 98 ? -21.061 6.429 18.651 1.00 96.31 98 LEU A CA 1
ATOM 790 C C . LEU A 1 98 ? -21.846 5.161 18.311 1.00 96.31 98 LEU A C 1
ATOM 792 O O . LEU A 1 98 ? -21.272 4.240 17.726 1.00 96.31 98 LEU A O 1
ATOM 796 N N . ASN A 1 99 ? -23.144 5.113 18.617 1.00 95.56 99 ASN A N 1
ATOM 797 C CA . ASN A 1 99 ? -23.983 3.918 18.520 1.00 95.56 99 ASN A CA 1
ATOM 798 C C . ASN A 1 99 ? -23.376 2.731 19.290 1.00 95.56 99 ASN A C 1
ATOM 800 O O . ASN A 1 99 ? -23.137 1.664 18.715 1.00 95.56 99 ASN A O 1
ATOM 804 N N . VAL A 1 100 ? -23.084 2.939 20.577 1.00 95.88 100 VAL A N 1
ATOM 805 C CA . VAL A 1 100 ? -22.616 1.876 21.481 1.00 95.88 100 VAL A CA 1
ATOM 806 C C . VAL A 1 100 ? -23.780 0.928 21.757 1.00 95.88 100 VAL A C 1
ATOM 808 O O . VAL A 1 100 ? -24.836 1.341 22.242 1.00 95.88 100 VAL A O 1
ATOM 811 N N . VAL A 1 101 ? -23.586 -0.349 21.449 1.00 95.12 101 VAL A N 1
ATOM 812 C CA . VAL A 1 101 ? -24.564 -1.413 21.681 1.00 95.12 101 VAL A CA 1
ATOM 813 C C . VAL A 1 101 ? -24.013 -2.286 22.791 1.00 95.12 101 VAL A C 1
ATOM 815 O O . VAL A 1 101 ? -22.861 -2.662 22.722 1.00 95.12 101 VAL A O 1
ATOM 818 N N . VAL A 1 102 ? -24.821 -2.595 23.804 1.00 95.38 102 VAL A N 1
ATOM 819 C CA . VAL A 1 102 ? -24.428 -3.545 24.854 1.0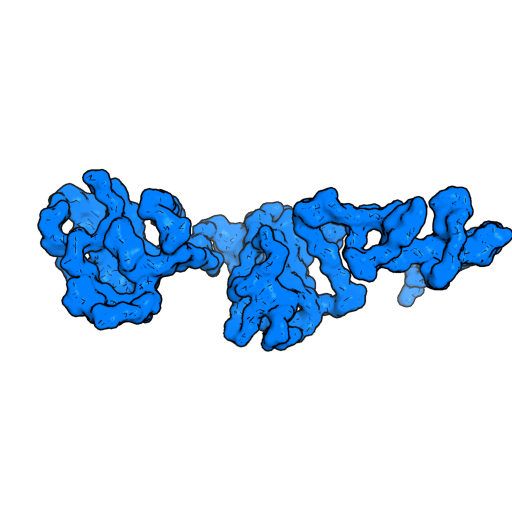0 95.38 102 VAL A CA 1
ATOM 820 C C . VAL A 1 102 ? -24.835 -4.944 24.410 1.00 95.38 102 VAL A C 1
ATOM 822 O O . VAL A 1 102 ? -26.000 -5.326 24.572 1.00 95.38 102 VAL A O 1
ATOM 825 N N . ALA A 1 103 ? -23.910 -5.681 23.800 1.00 94.56 103 ALA A N 1
ATOM 826 C CA . ALA A 1 103 ? -24.123 -7.051 23.342 1.00 94.56 103 ALA A CA 1
ATOM 827 C C . ALA A 1 103 ? -22.783 -7.757 23.100 1.00 94.56 103 ALA A C 1
ATOM 829 O O . ALA A 1 103 ? -21.859 -7.120 22.639 1.00 94.56 103 ALA A O 1
ATOM 830 N N . ASP A 1 104 ? -22.722 -9.079 23.299 1.00 93.06 104 ASP A N 1
ATOM 831 C CA . ASP A 1 104 ? -21.577 -9.899 22.860 1.00 93.06 104 ASP A CA 1
ATOM 832 C C . ASP A 1 104 ? -21.664 -10.099 21.333 1.00 93.06 104 ASP A C 1
ATOM 834 O O . ASP A 1 104 ? -22.202 -11.100 20.848 1.00 93.06 104 ASP A O 1
ATOM 838 N N . ASP A 1 105 ? -21.254 -9.081 20.575 1.00 96.06 105 ASP A N 1
ATOM 839 C CA . ASP A 1 105 ? -21.275 -9.027 19.106 1.00 96.06 105 ASP A CA 1
ATOM 840 C C . ASP A 1 105 ? -19.874 -8.847 18.481 1.00 96.06 105 ASP A C 1
ATOM 842 O O . ASP A 1 105 ? -19.704 -8.784 17.250 1.00 96.06 105 ASP A O 1
ATOM 846 N N . GLY A 1 106 ? -18.856 -8.845 19.342 1.00 96.75 106 GLY A N 1
ATOM 847 C CA . GLY A 1 106 ? -17.447 -8.669 19.056 1.00 96.75 106 GLY A CA 1
ATOM 848 C C . GLY A 1 106 ? -17.031 -7.216 18.858 1.00 96.75 106 GLY A C 1
ATOM 849 O O . GLY A 1 106 ? -15.856 -7.002 18.561 1.00 96.75 106 GLY A O 1
ATOM 850 N N . ILE A 1 107 ? -17.930 -6.235 18.935 1.00 98.00 107 ILE A N 1
ATOM 851 C CA . ILE A 1 107 ? -17.622 -4.816 18.753 1.00 98.00 107 ILE A CA 1
ATOM 852 C C . ILE A 1 107 ? -17.355 -4.188 20.113 1.00 98.00 107 ILE A C 1
ATOM 854 O O . ILE A 1 107 ? -18.120 -4.350 21.041 1.00 98.00 107 ILE A O 1
ATOM 858 N N . PHE A 1 108 ? -16.277 -3.424 20.219 1.00 98.12 108 PHE A N 1
ATOM 859 C CA . PHE A 1 108 ? -15.946 -2.703 21.442 1.00 98.12 108 PHE A CA 1
ATOM 860 C C . PHE A 1 108 ? -15.224 -1.400 21.122 1.00 98.12 108 PHE A C 1
ATOM 862 O O . PHE A 1 108 ? -14.754 -1.181 19.997 1.00 98.12 108 PHE A O 1
ATOM 869 N N . TYR A 1 109 ? -15.103 -0.543 22.132 1.00 98.44 109 TYR A N 1
ATOM 870 C CA . TYR A 1 109 ? -14.328 0.686 22.051 1.00 98.44 109 TYR A CA 1
ATOM 871 C C . TYR A 1 109 ? -13.181 0.663 23.052 1.00 98.44 109 TYR A C 1
ATOM 873 O O . TYR A 1 109 ? -13.245 0.014 24.092 1.00 98.44 109 TYR A O 1
ATOM 881 N N . MET A 1 110 ? -12.119 1.390 22.734 1.00 98.06 110 MET A N 1
ATOM 882 C CA . MET A 1 110 ? -11.014 1.640 23.655 1.00 98.06 110 MET A CA 1
ATOM 883 C C . MET A 1 110 ? -10.356 2.980 23.360 1.00 98.06 110 MET A C 1
ATOM 885 O O . MET A 1 110 ? -10.480 3.522 22.258 1.00 98.06 110 MET A O 1
ATOM 889 N N . GLU A 1 111 ? -9.652 3.513 24.350 1.00 97.75 111 GLU A N 1
ATOM 890 C CA . GLU A 1 111 ? -8.884 4.746 24.210 1.00 97.75 111 GLU A CA 1
ATOM 891 C C . GLU A 1 111 ? -7.582 4.469 23.435 1.00 97.75 111 GLU A C 1
ATOM 893 O O . GLU A 1 111 ? -7.020 3.374 23.515 1.00 97.75 111 GLU A O 1
ATOM 898 N N . ILE A 1 112 ? -7.082 5.452 22.676 1.00 97.56 112 ILE A N 1
ATOM 899 C CA . ILE A 1 112 ? -5.861 5.287 21.862 1.00 97.56 112 ILE A CA 1
ATOM 900 C C . ILE A 1 112 ? -4.662 4.791 22.686 1.00 97.56 112 ILE A C 1
ATOM 902 O O . ILE A 1 112 ? -3.875 3.992 22.183 1.00 97.56 112 ILE A O 1
ATOM 906 N N . GLY A 1 113 ? -4.555 5.217 23.949 1.00 95.81 113 GLY A N 1
ATOM 907 C CA . GLY A 1 113 ? -3.501 4.789 24.870 1.00 95.81 113 GLY A CA 1
ATOM 908 C C . GLY A 1 113 ? -3.532 3.284 25.159 1.00 95.81 113 GLY A C 1
ATOM 909 O O . GLY A 1 113 ? -2.495 2.625 25.113 1.00 95.81 113 GLY A O 1
ATOM 910 N N . ASP A 1 114 ? -4.721 2.715 25.378 1.00 96.19 114 ASP A N 1
ATOM 911 C CA . ASP A 1 114 ? -4.880 1.266 25.550 1.00 96.19 114 ASP A CA 1
ATOM 912 C C . ASP A 1 114 ? -4.604 0.538 24.230 1.00 96.19 114 ASP A C 1
ATOM 914 O O . ASP A 1 114 ? -3.901 -0.471 24.192 1.00 96.19 114 ASP A O 1
ATOM 918 N N . PHE A 1 115 ? -5.080 1.085 23.111 1.00 96.56 115 PHE A N 1
ATOM 919 C CA . PHE A 1 115 ? -4.852 0.493 21.797 1.00 96.56 115 PHE A CA 1
ATOM 920 C C . PHE A 1 115 ? -3.361 0.345 21.463 1.00 96.56 115 PHE A C 1
ATOM 922 O O . PHE A 1 115 ? -2.935 -0.734 21.050 1.00 96.56 115 PHE A O 1
ATOM 929 N N . VAL A 1 116 ? -2.546 1.385 21.680 1.00 94.44 116 VAL A N 1
ATOM 930 C CA . VAL A 1 116 ? -1.092 1.310 21.436 1.00 94.44 116 VAL A CA 1
ATOM 931 C C . VAL A 1 116 ? -0.354 0.413 22.427 1.00 94.44 116 VAL A C 1
ATOM 933 O O . VAL A 1 116 ? 0.773 0.001 22.150 1.00 94.44 116 VAL A O 1
ATOM 936 N N . HIS A 1 117 ? -0.966 0.114 23.574 1.00 92.25 117 HIS A N 1
ATOM 937 C CA . HIS A 1 117 ? -0.413 -0.814 24.551 1.00 92.25 117 HIS A CA 1
ATOM 938 C C . HIS A 1 117 ? -0.559 -2.274 24.100 1.00 92.25 117 HIS A C 1
ATOM 940 O O . HIS A 1 117 ? 0.385 -3.048 24.262 1.00 92.25 117 HIS A O 1
ATOM 946 N N . TYR A 1 118 ? -1.710 -2.645 23.524 1.00 93.25 118 TYR A N 1
ATOM 947 C CA . TYR A 1 118 ? -2.016 -4.041 23.179 1.00 93.25 118 TYR A CA 1
ATOM 948 C C . TYR A 1 118 ? -1.766 -4.412 21.711 1.00 93.25 118 TYR A C 1
ATOM 950 O O . TYR A 1 118 ? -1.385 -5.548 21.440 1.00 93.25 118 TYR A O 1
ATOM 958 N N . PHE A 1 119 ? -1.973 -3.499 20.758 1.00 93.69 119 PHE A N 1
ATOM 959 C CA . PHE A 1 119 ? -1.851 -3.785 19.323 1.00 93.69 119 PHE A CA 1
ATOM 960 C C . PHE A 1 119 ? -0.506 -3.313 18.765 1.00 93.69 119 PHE A C 1
ATOM 962 O O . PHE A 1 119 ? -0.000 -2.260 19.152 1.00 93.69 119 PHE A O 1
ATOM 969 N N . GLU A 1 120 ? 0.073 -4.058 17.815 1.00 90.38 120 GLU A N 1
ATOM 970 C CA . GLU A 1 120 ? 1.392 -3.707 17.261 1.00 90.38 120 GLU A CA 1
ATOM 971 C C . GLU A 1 120 ? 1.378 -3.305 15.784 1.00 90.38 120 GLU A C 1
ATOM 973 O O . GLU A 1 120 ? 2.187 -2.472 15.365 1.00 90.38 120 GLU A O 1
ATOM 978 N N . ILE A 1 121 ? 0.500 -3.904 14.975 1.00 90.81 121 ILE A N 1
ATOM 979 C CA . ILE A 1 121 ? 0.509 -3.726 13.517 1.00 90.81 121 ILE A CA 1
ATOM 980 C C . ILE A 1 121 ? -0.873 -3.323 13.020 1.00 90.81 121 ILE A C 1
ATOM 982 O O . ILE A 1 121 ? -1.872 -3.967 13.339 1.00 90.81 121 ILE A O 1
ATOM 986 N N . ILE A 1 122 ? -0.897 -2.310 12.153 1.00 94.44 122 ILE A N 1
ATOM 987 C CA . ILE A 1 122 ? -2.077 -1.912 11.382 1.00 94.44 122 ILE A CA 1
ATOM 988 C C . ILE A 1 122 ? -1.815 -2.192 9.907 1.00 94.44 122 ILE A C 1
ATOM 990 O O . ILE A 1 122 ? -0.849 -1.695 9.329 1.00 94.44 122 ILE A O 1
ATOM 994 N N . ASN A 1 123 ? -2.691 -2.959 9.275 1.00 92.31 123 ASN A N 1
ATOM 995 C CA . ASN A 1 123 ? -2.732 -3.147 7.834 1.00 92.31 123 ASN A CA 1
ATOM 996 C C . ASN A 1 123 ? -3.877 -2.313 7.258 1.00 92.31 123 ASN A C 1
ATOM 998 O O . ASN A 1 123 ? -5.036 -2.514 7.610 1.00 92.31 123 ASN A O 1
ATOM 1002 N N . VAL A 1 124 ? -3.548 -1.388 6.360 1.00 92.19 124 VAL A N 1
ATOM 1003 C CA . VAL A 1 124 ? -4.496 -0.460 5.734 1.00 92.19 124 VAL A CA 1
ATOM 1004 C C . VAL A 1 124 ? -4.647 -0.814 4.264 1.00 92.19 124 VAL A C 1
ATOM 1006 O O . VAL A 1 124 ? -3.663 -0.855 3.520 1.00 92.19 124 VAL A O 1
ATOM 1009 N N . VAL A 1 125 ? -5.882 -1.049 3.835 1.00 87.81 125 VAL A N 1
ATOM 1010 C CA . VAL A 1 125 ? -6.237 -1.278 2.437 1.00 87.81 125 VAL A CA 1
ATOM 1011 C C . VAL A 1 125 ? -6.651 0.054 1.822 1.00 87.81 125 VAL A C 1
ATOM 1013 O O . VAL A 1 125 ? -7.753 0.540 2.060 1.00 87.81 125 VAL A O 1
ATOM 1016 N N . TYR A 1 126 ? -5.778 0.649 1.005 1.00 83.44 126 TYR A N 1
ATOM 1017 C CA . TYR A 1 126 ? -6.102 1.924 0.364 1.00 83.44 126 TYR A CA 1
ATOM 1018 C C . TYR A 1 126 ? -7.066 1.694 -0.798 1.00 83.44 126 TYR A C 1
ATOM 1020 O O . TYR A 1 126 ? -6.731 1.013 -1.777 1.00 83.44 126 TYR A O 1
ATOM 1028 N N . TYR A 1 127 ? -8.240 2.300 -0.713 1.00 80.06 127 TYR A N 1
ATOM 1029 C CA . TYR A 1 127 ? -9.243 2.274 -1.764 1.00 80.06 127 TYR A CA 1
ATOM 1030 C C . TYR A 1 127 ? -9.192 3.571 -2.582 1.00 80.06 127 TYR A C 1
ATOM 1032 O O . TYR A 1 127 ? -8.845 4.633 -2.083 1.00 80.06 127 TYR A O 1
ATOM 1040 N N . ASN A 1 128 ? -9.459 3.495 -3.881 1.00 79.31 128 ASN A N 1
ATOM 1041 C CA . ASN A 1 128 ? -9.626 4.687 -4.707 1.00 79.31 128 ASN A CA 1
ATOM 1042 C C . ASN A 1 128 ? -10.779 4.404 -5.656 1.00 79.31 128 ASN A C 1
ATOM 1044 O O . ASN A 1 128 ? -10.629 3.598 -6.575 1.00 79.31 128 ASN A O 1
ATOM 1048 N N . GLU A 1 129 ? -11.904 5.076 -5.427 1.00 78.00 129 GLU A N 1
ATOM 1049 C CA . GLU A 1 129 ? -13.119 4.924 -6.223 1.00 78.00 129 GLU A CA 1
ATOM 1050 C C . GLU A 1 129 ? -12.919 5.201 -7.704 1.00 78.00 129 GLU A C 1
ATOM 1052 O O . GLU A 1 129 ? -13.673 4.675 -8.513 1.00 78.00 129 GLU A O 1
ATOM 1057 N N . LYS A 1 130 ? -11.930 6.014 -8.084 1.00 83.06 130 LYS A N 1
ATOM 1058 C CA . LYS A 1 130 ? -11.629 6.242 -9.495 1.00 83.06 130 LYS A CA 1
ATOM 1059 C C . LYS A 1 130 ? -11.036 4.998 -10.139 1.00 83.06 130 LYS A C 1
ATOM 1061 O O . LYS A 1 130 ? -11.397 4.679 -11.259 1.00 83.06 130 LYS A O 1
ATOM 1066 N N . LEU A 1 131 ? -10.190 4.252 -9.426 1.00 83.81 131 LEU A N 1
ATOM 1067 C CA . LEU A 1 131 ? -9.435 3.115 -9.963 1.00 83.81 131 LEU A CA 1
ATOM 1068 C C . LEU A 1 131 ? -10.258 1.814 -9.977 1.00 83.81 131 LEU A C 1
ATOM 1070 O O . LEU A 1 131 ? -9.856 0.805 -9.387 1.00 83.81 131 LEU A O 1
ATOM 1074 N N . LYS A 1 132 ? -11.434 1.848 -10.616 1.00 84.25 132 LYS A N 1
ATOM 1075 C CA . LYS A 1 132 ? -12.403 0.736 -10.631 1.00 84.25 132 LYS A CA 1
ATOM 1076 C C . LYS A 1 132 ? -11.958 -0.433 -11.496 1.00 84.25 132 LYS A C 1
ATOM 1078 O O . LYS A 1 132 ? -12.362 -1.568 -11.246 1.00 84.25 132 LYS A O 1
ATOM 1083 N N . TYR A 1 133 ? -11.155 -0.171 -12.520 1.00 89.00 133 TYR A N 1
ATOM 1084 C CA . TYR A 1 133 ? -10.693 -1.210 -13.415 1.00 89.00 133 TYR A CA 1
ATOM 1085 C C . TYR A 1 133 ? -9.455 -1.895 -12.839 1.00 89.00 133 TYR A C 1
ATOM 1087 O O . TYR A 1 133 ? -8.478 -1.242 -12.470 1.00 89.00 133 TYR A O 1
ATOM 1095 N N . ILE A 1 134 ? -9.493 -3.227 -12.771 1.00 90.12 134 ILE A N 1
ATOM 1096 C CA . ILE A 1 134 ? -8.399 -4.048 -12.253 1.00 90.12 134 ILE A CA 1
ATOM 1097 C C . ILE A 1 134 ? -8.065 -5.123 -13.283 1.00 90.12 134 ILE A C 1
ATOM 1099 O O . ILE A 1 134 ? -8.881 -6.001 -13.562 1.00 90.12 134 ILE A O 1
ATOM 1103 N N . LYS A 1 135 ? -6.836 -5.098 -13.800 1.00 93.19 135 LYS A N 1
ATOM 1104 C CA . LYS A 1 135 ? -6.279 -6.180 -14.617 1.00 93.19 135 LYS A CA 1
ATOM 1105 C C . LYS A 1 135 ? -5.150 -6.856 -13.871 1.00 93.19 135 LYS A C 1
ATOM 1107 O O . LYS A 1 135 ? -4.238 -6.184 -13.399 1.00 93.19 135 LYS A O 1
ATOM 1112 N N . THR A 1 136 ? -5.193 -8.179 -13.792 1.00 92.25 136 THR A N 1
ATOM 1113 C CA . THR A 1 136 ? -4.136 -8.977 -13.173 1.00 92.25 136 THR A CA 1
ATOM 1114 C C . THR A 1 136 ? -3.525 -9.952 -14.166 1.00 92.25 136 THR A C 1
ATOM 1116 O O . THR A 1 136 ? -4.191 -10.420 -15.093 1.00 92.25 136 THR A O 1
ATOM 1119 N N . ILE A 1 137 ? -2.245 -10.251 -13.972 1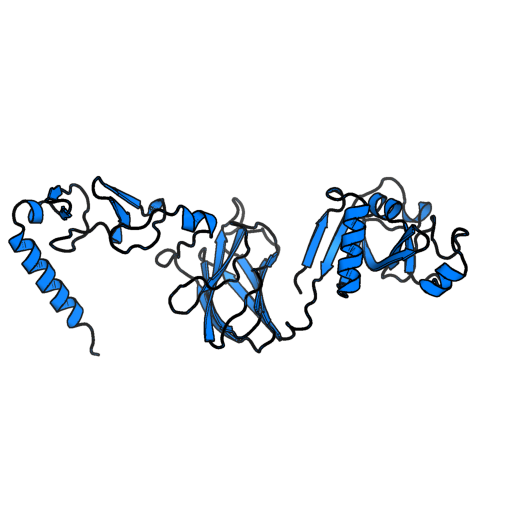.00 92.50 137 ILE A N 1
ATOM 1120 C CA . ILE A 1 137 ? -1.525 -11.294 -14.697 1.00 92.50 137 ILE A CA 1
ATOM 1121 C C . ILE A 1 137 ? -0.500 -11.946 -13.773 1.00 92.50 137 ILE A C 1
ATOM 1123 O O . ILE A 1 137 ? 0.147 -11.270 -12.974 1.00 92.50 137 ILE A O 1
ATOM 1127 N N . ASP A 1 138 ? -0.349 -13.259 -13.888 1.00 91.50 138 ASP A N 1
ATOM 1128 C CA . ASP A 1 138 ? 0.752 -13.976 -13.258 1.00 91.50 138 ASP A CA 1
ATOM 1129 C C . ASP A 1 138 ? 1.954 -13.979 -14.201 1.00 91.50 138 ASP A C 1
ATOM 1131 O O . ASP A 1 138 ? 1.843 -14.324 -15.377 1.00 91.50 138 ASP A O 1
ATOM 1135 N N . LEU A 1 139 ? 3.105 -13.584 -13.669 1.00 89.31 139 LEU A N 1
ATOM 1136 C CA . LEU A 1 139 ? 4.352 -13.428 -14.400 1.00 89.31 139 LEU A CA 1
ATOM 1137 C C . LEU A 1 139 ? 5.422 -14.319 -13.781 1.00 89.31 139 LEU A C 1
ATOM 1139 O O . LEU A 1 139 ? 5.457 -14.525 -12.565 1.00 89.31 139 LEU A O 1
ATOM 1143 N N . ALA A 1 140 ? 6.300 -14.838 -14.631 1.00 87.25 140 ALA A N 1
ATOM 1144 C CA . ALA A 1 140 ? 7.502 -15.541 -14.224 1.00 87.25 140 ALA A CA 1
ATOM 1145 C C . ALA A 1 140 ? 8.698 -14.883 -14.909 1.00 87.25 140 ALA A C 1
ATOM 1147 O O . ALA A 1 140 ? 8.754 -14.844 -16.133 1.00 87.25 140 ALA A O 1
ATOM 1148 N N . ILE A 1 141 ? 9.623 -14.377 -14.103 1.00 84.12 141 ILE A N 1
ATOM 1149 C CA . ILE A 1 141 ? 10.892 -13.794 -14.540 1.00 84.12 141 ILE A CA 1
ATOM 1150 C C . ILE A 1 141 ? 11.946 -14.901 -14.503 1.00 84.12 141 ILE A C 1
ATOM 1152 O O . ILE A 1 141 ? 12.091 -15.564 -13.469 1.00 84.12 141 ILE A O 1
ATOM 1156 N N . GLN A 1 142 ? 12.638 -15.122 -15.620 1.00 79.25 142 GLN A N 1
ATOM 1157 C CA . GLN A 1 142 ? 13.759 -16.058 -15.750 1.00 79.25 142 GLN A CA 1
ATOM 1158 C C . GLN A 1 142 ? 15.100 -15.327 -15.854 1.00 79.25 142 GLN A C 1
ATOM 1160 O O . GLN A 1 142 ? 16.054 -15.734 -15.193 1.00 79.25 142 GLN A O 1
ATOM 1165 N N . ASN A 1 143 ? 15.176 -14.251 -16.640 1.00 76.00 143 ASN A N 1
ATOM 1166 C CA . ASN A 1 143 ? 16.302 -13.312 -16.602 1.00 76.00 143 ASN A CA 1
ATOM 1167 C C . ASN A 1 143 ? 15.949 -12.136 -15.695 1.00 76.00 143 ASN A C 1
ATOM 1169 O O . ASN A 1 143 ? 14.790 -11.964 -15.372 1.00 76.00 143 ASN A O 1
ATOM 1173 N N . ASN A 1 144 ? 16.902 -11.310 -15.268 1.00 82.19 144 ASN A N 1
ATOM 1174 C CA . ASN A 1 144 ? 16.656 -10.272 -14.253 1.00 82.19 144 ASN A CA 1
ATOM 1175 C C . ASN A 1 144 ? 15.609 -9.203 -14.640 1.00 82.19 144 ASN A C 1
ATOM 1177 O O . ASN A 1 144 ? 15.287 -8.367 -13.803 1.00 82.19 144 ASN A O 1
ATOM 1181 N N . GLN A 1 145 ? 15.080 -9.190 -15.866 1.00 87.38 145 GLN A N 1
ATOM 1182 C CA . GLN A 1 145 ? 14.144 -8.175 -16.348 1.00 87.38 145 GLN A CA 1
ATOM 1183 C C . GLN A 1 145 ? 13.019 -8.786 -17.196 1.00 87.38 145 GLN A C 1
ATOM 1185 O O . GLN A 1 145 ? 13.217 -9.760 -17.920 1.00 87.38 145 GLN A O 1
ATOM 1190 N N . ILE A 1 146 ? 11.833 -8.179 -17.154 1.00 91.06 146 ILE A N 1
ATOM 1191 C CA . ILE A 1 146 ? 10.711 -8.507 -18.046 1.00 91.06 146 ILE A CA 1
ATOM 1192 C C . ILE A 1 146 ? 10.041 -7.227 -18.544 1.00 91.06 146 ILE A C 1
ATOM 1194 O O . ILE A 1 146 ? 9.802 -6.295 -17.773 1.00 91.06 146 ILE A O 1
ATOM 1198 N N . GLU A 1 147 ? 9.730 -7.196 -19.836 1.00 93.06 147 GLU A N 1
ATOM 1199 C CA . GLU A 1 147 ? 8.911 -6.168 -20.470 1.00 93.06 147 GLU A CA 1
ATOM 1200 C C . GLU A 1 147 ? 7.461 -6.645 -20.526 1.00 93.06 147 GLU A C 1
ATOM 1202 O O . GLU A 1 147 ? 7.163 -7.729 -21.028 1.00 93.06 147 GLU A O 1
ATOM 1207 N N . ILE A 1 148 ? 6.537 -5.808 -20.068 1.00 94.50 148 ILE A N 1
ATOM 1208 C CA . ILE A 1 148 ? 5.106 -5.978 -20.281 1.00 94.50 148 ILE A CA 1
ATOM 1209 C C . ILE A 1 148 ? 4.596 -4.820 -21.130 1.00 94.50 148 ILE A C 1
ATOM 1211 O O . ILE A 1 148 ? 4.677 -3.663 -20.726 1.00 94.50 148 ILE A O 1
ATOM 1215 N N . ARG A 1 149 ? 4.016 -5.118 -22.292 1.00 95.81 149 ARG A N 1
ATOM 1216 C CA . ARG A 1 149 ? 3.324 -4.114 -23.107 1.00 95.81 149 ARG A CA 1
ATOM 1217 C C . ARG A 1 149 ? 1.871 -4.031 -22.700 1.00 95.81 149 ARG A C 1
ATOM 1219 O O . ARG A 1 149 ? 1.188 -5.054 -22.635 1.00 95.81 149 ARG A O 1
ATOM 1226 N N . ALA A 1 150 ? 1.387 -2.820 -22.463 1.00 96.44 150 ALA A N 1
ATOM 1227 C CA . ALA A 1 150 ? 0.006 -2.581 -22.080 1.00 96.44 150 ALA A CA 1
ATOM 1228 C C . ALA A 1 150 ? -0.579 -1.365 -22.804 1.00 96.44 150 ALA A C 1
ATOM 1230 O O . ALA A 1 150 ? 0.132 -0.403 -23.084 1.00 96.44 150 ALA A O 1
ATOM 1231 N N . LYS A 1 151 ? -1.887 -1.406 -23.074 1.00 96.88 151 LYS A N 1
ATOM 1232 C CA . LYS A 1 151 ? -2.665 -0.213 -23.419 1.00 96.88 151 LYS A CA 1
ATOM 1233 C C . LYS A 1 151 ? -3.210 0.391 -22.142 1.00 96.88 151 LYS A C 1
ATOM 1235 O O . LYS A 1 151 ? -3.880 -0.317 -21.384 1.00 96.88 151 LYS A O 1
ATOM 1240 N N . LEU A 1 152 ? -2.884 1.656 -21.921 1.00 96.38 152 LEU A N 1
ATOM 1241 C CA . LEU A 1 152 ? -3.222 2.410 -20.721 1.00 96.38 152 LEU A CA 1
ATOM 1242 C C . LEU A 1 152 ? -3.860 3.744 -21.116 1.00 96.38 152 LEU A C 1
ATOM 1244 O O . LEU A 1 152 ? -3.587 4.271 -22.195 1.00 96.38 152 LEU A O 1
ATOM 1248 N N . GLU A 1 153 ? -4.682 4.281 -20.223 1.00 95.50 153 GLU A N 1
ATOM 1249 C CA . GLU A 1 153 ? -5.328 5.586 -20.332 1.00 95.50 153 GLU A CA 1
ATOM 1250 C C . GLU A 1 153 ? -5.651 6.089 -18.916 1.00 95.50 153 GLU A C 1
ATOM 1252 O O . GLU A 1 153 ? -5.920 5.286 -18.022 1.00 95.50 153 GLU A O 1
ATOM 1257 N N . GLY A 1 154 ? -5.610 7.404 -18.704 1.00 93.75 154 GLY A N 1
ATOM 1258 C CA . GLY A 1 154 ? -6.088 8.031 -17.472 1.00 93.75 154 GLY A CA 1
ATOM 1259 C C . GLY A 1 154 ? -5.180 7.820 -16.260 1.00 93.75 154 GLY A C 1
ATOM 1260 O O . GLY A 1 154 ? -3.954 7.756 -16.383 1.00 93.75 154 GLY A O 1
ATOM 1261 N N . GLU A 1 155 ? -5.778 7.786 -15.068 1.00 93.31 155 GLU A N 1
ATOM 1262 C CA . GLU A 1 155 ? -5.082 7.501 -13.813 1.00 93.31 155 GLU A CA 1
ATOM 1263 C C . GLU A 1 155 ? -4.757 6.001 -13.727 1.00 93.31 155 GLU A C 1
ATOM 1265 O O . GLU A 1 155 ? -5.635 5.146 -13.835 1.00 93.31 155 GLU A O 1
ATOM 1270 N N . VAL A 1 156 ? -3.483 5.664 -13.508 1.00 92.44 156 VAL A N 1
ATOM 1271 C CA . VAL A 1 156 ? -2.988 4.283 -13.485 1.00 92.44 156 VAL A CA 1
ATOM 1272 C C . VAL A 1 156 ? -2.065 4.055 -12.291 1.00 92.44 156 VAL A C 1
ATOM 1274 O O . VAL A 1 156 ? -1.237 4.892 -11.931 1.00 92.44 156 VAL A O 1
ATOM 1277 N N . VAL A 1 157 ? -2.183 2.878 -11.679 1.00 90.75 157 VAL A N 1
ATOM 1278 C CA . VAL A 1 157 ? -1.282 2.386 -10.637 1.00 90.75 157 VAL A CA 1
ATOM 1279 C C . VAL A 1 157 ? -0.923 0.938 -10.923 1.00 90.75 157 VAL A C 1
ATOM 1281 O O . VAL A 1 157 ? -1.800 0.083 -11.048 1.00 90.75 157 VAL A O 1
ATOM 1284 N N . ILE A 1 158 ? 0.374 0.649 -10.954 1.00 91.12 158 ILE A N 1
ATOM 1285 C CA . ILE A 1 158 ? 0.897 -0.702 -11.161 1.00 91.12 158 ILE A CA 1
ATOM 1286 C C . ILE A 1 158 ? 1.395 -1.250 -9.824 1.00 91.12 158 ILE A C 1
ATOM 1288 O O . ILE A 1 158 ? 1.951 -0.531 -8.991 1.00 91.12 158 ILE A O 1
ATOM 1292 N N . THR A 1 159 ? 1.135 -2.523 -9.554 1.00 89.44 159 THR A N 1
ATOM 1293 C CA . THR A 1 159 ? 1.574 -3.201 -8.331 1.00 89.44 159 THR A CA 1
ATOM 1294 C C . THR A 1 159 ? 2.065 -4.602 -8.671 1.00 89.44 159 THR A C 1
ATOM 1296 O O . THR A 1 159 ? 1.375 -5.331 -9.374 1.00 89.44 159 THR A O 1
ATOM 1299 N N . LEU A 1 160 ? 3.237 -4.980 -8.166 1.00 88.69 160 LEU A N 1
ATOM 1300 C CA . LEU A 1 160 ? 3.785 -6.333 -8.231 1.00 88.69 160 LEU A CA 1
ATOM 1301 C C . LEU A 1 160 ? 3.692 -6.994 -6.859 1.00 88.69 160 LEU A C 1
ATOM 1303 O O . LEU A 1 160 ? 3.992 -6.361 -5.848 1.00 88.69 160 LEU A O 1
ATOM 1307 N N . ILE A 1 161 ? 3.308 -8.268 -6.830 1.00 86.69 161 ILE A N 1
ATOM 1308 C CA . ILE A 1 161 ? 3.164 -9.065 -5.610 1.00 86.69 161 ILE A CA 1
ATOM 1309 C C . ILE A 1 161 ? 3.912 -10.389 -5.790 1.00 86.69 161 ILE A C 1
ATOM 1311 O O . ILE A 1 161 ? 3.495 -11.237 -6.576 1.00 86.69 161 ILE A O 1
ATOM 1315 N N . GLN A 1 162 ? 5.013 -10.580 -5.069 1.00 84.50 162 GLN A N 1
ATOM 1316 C CA . GLN A 1 162 ? 5.834 -11.793 -5.089 1.00 84.50 162 GLN A CA 1
ATOM 1317 C C . GLN A 1 162 ? 5.148 -12.955 -4.363 1.00 84.50 162 GLN A C 1
ATOM 1319 O O . GLN A 1 162 ? 4.593 -12.777 -3.279 1.00 84.50 162 GLN A O 1
ATOM 1324 N N . LYS A 1 163 ? 5.232 -14.168 -4.925 1.00 78.81 163 LYS A N 1
ATOM 1325 C CA . LYS A 1 163 ? 4.793 -15.402 -4.250 1.00 78.81 163 LYS A CA 1
ATOM 1326 C C . LYS A 1 163 ? 5.908 -15.876 -3.283 1.00 78.81 163 LYS A C 1
ATOM 1328 O O . LYS A 1 163 ? 7.078 -15.896 -3.651 1.00 78.81 163 LYS A O 1
ATOM 1333 N N . ILE A 1 164 ? 5.548 -16.188 -2.031 1.00 64.81 164 ILE A N 1
ATOM 1334 C CA . ILE A 1 164 ? 6.371 -16.096 -0.792 1.00 64.81 164 ILE A CA 1
ATOM 1335 C C . ILE A 1 164 ? 7.445 -17.206 -0.615 1.00 64.81 164 ILE A C 1
ATOM 1337 O O . ILE A 1 164 ? 7.674 -17.685 0.487 1.00 64.81 164 ILE A O 1
ATOM 1341 N N . GLU A 1 165 ? 8.154 -17.648 -1.654 1.00 58.38 165 GLU A N 1
ATOM 1342 C CA . GLU A 1 165 ? 9.191 -18.680 -1.440 1.00 58.38 165 GLU A CA 1
ATOM 1343 C C . GLU A 1 165 ? 10.509 -18.084 -0.916 1.00 58.38 165 GLU A C 1
ATOM 1345 O O . GLU A 1 165 ? 11.057 -18.598 0.058 1.00 58.38 165 GLU A O 1
ATOM 1350 N N . LYS A 1 166 ? 10.983 -16.969 -1.499 1.00 66.00 166 LYS A N 1
ATOM 1351 C CA . LYS A 1 166 ? 12.077 -16.094 -1.022 1.00 66.00 166 LYS A CA 1
ATOM 1352 C C . LYS A 1 166 ? 11.910 -14.711 -1.658 1.00 66.00 166 LYS A C 1
ATOM 1354 O O . LYS A 1 166 ? 11.591 -14.630 -2.840 1.00 66.00 166 LYS A O 1
ATOM 1359 N N . LEU A 1 167 ? 12.120 -13.634 -0.899 1.00 67.06 167 LEU A N 1
ATOM 1360 C CA . LEU A 1 167 ? 11.920 -12.272 -1.407 1.00 67.06 167 LEU A CA 1
ATOM 1361 C C . LEU A 1 167 ? 13.115 -11.821 -2.245 1.00 67.06 167 LEU A C 1
ATOM 1363 O O . LEU A 1 167 ? 14.229 -11.694 -1.735 1.00 67.06 167 LEU A O 1
ATOM 1367 N N . ASN A 1 168 ? 12.859 -11.554 -3.522 1.00 76.12 168 ASN A N 1
ATOM 1368 C CA . ASN A 1 168 ? 13.782 -10.827 -4.377 1.00 76.12 168 ASN A CA 1
ATOM 1369 C C . ASN A 1 168 ? 13.552 -9.328 -4.204 1.00 76.12 168 ASN A C 1
ATOM 1371 O O . ASN A 1 168 ? 12.450 -8.883 -3.869 1.00 76.12 168 ASN A O 1
ATOM 1375 N N . ALA A 1 169 ? 14.591 -8.531 -4.426 1.00 77.19 169 ALA A N 1
ATOM 1376 C CA . ALA A 1 169 ? 14.383 -7.102 -4.562 1.00 77.19 169 ALA A CA 1
ATOM 1377 C C . ALA A 1 169 ? 13.757 -6.839 -5.934 1.00 77.19 169 ALA A C 1
ATOM 1379 O O . ALA A 1 169 ? 14.262 -7.321 -6.946 1.00 77.19 169 ALA A O 1
ATOM 1380 N N . LEU A 1 170 ? 12.658 -6.088 -5.960 1.00 78.25 170 LEU A N 1
ATOM 1381 C CA . LEU A 1 170 ? 11.985 -5.707 -7.199 1.00 78.25 170 LEU A CA 1
ATOM 1382 C C . LEU A 1 170 ? 12.016 -4.196 -7.413 1.00 78.25 170 LEU A C 1
ATOM 1384 O O . LEU A 1 170 ? 12.057 -3.414 -6.453 1.00 78.25 170 LEU A O 1
ATOM 1388 N N . ARG A 1 171 ? 11.930 -3.804 -8.684 1.00 80.12 171 ARG A N 1
ATOM 1389 C CA . ARG A 1 171 ? 11.685 -2.429 -9.128 1.00 80.12 171 ARG A CA 1
ATOM 1390 C C . ARG A 1 171 ? 10.778 -2.423 -10.354 1.00 80.12 171 ARG A C 1
ATOM 1392 O O . ARG A 1 171 ? 10.768 -3.384 -11.117 1.00 80.12 171 ARG A O 1
ATOM 1399 N N . THR A 1 172 ? 10.009 -1.352 -10.524 1.00 86.38 172 THR A N 1
ATOM 1400 C CA . THR A 1 172 ? 9.122 -1.171 -11.679 1.00 86.38 172 THR A CA 1
ATOM 1401 C C . THR A 1 172 ? 9.298 0.179 -12.333 1.00 86.38 172 THR A C 1
ATOM 1403 O O . THR A 1 172 ? 9.572 1.161 -11.645 1.00 86.38 172 THR A O 1
ATOM 1406 N N . TRP A 1 173 ? 9.044 0.224 -13.637 1.00 85.81 173 TRP A N 1
ATOM 1407 C CA . TRP A 1 173 ? 9.121 1.416 -14.475 1.00 85.81 173 TRP A CA 1
ATOM 1408 C C . TRP A 1 173 ? 8.011 1.391 -15.507 1.00 85.81 173 TRP A C 1
ATOM 1410 O O . TRP A 1 173 ? 7.685 0.323 -16.018 1.00 85.81 173 TRP A O 1
ATOM 1420 N N . THR A 1 174 ? 7.474 2.554 -15.863 1.00 88.75 174 THR A N 1
ATOM 1421 C CA . THR A 1 174 ? 6.594 2.685 -17.029 1.00 88.75 174 THR A CA 1
ATOM 1422 C C . THR A 1 174 ? 7.201 3.674 -18.011 1.00 88.75 174 THR A C 1
ATOM 1424 O O . THR A 1 174 ? 7.604 4.779 -17.639 1.00 88.75 174 THR A O 1
ATOM 1427 N N . LEU A 1 175 ? 7.278 3.252 -19.266 1.00 86.69 175 LEU A N 1
ATOM 1428 C CA . LEU A 1 175 ? 7.907 3.949 -20.375 1.00 86.69 175 LEU A CA 1
ATOM 1429 C C . LEU A 1 175 ? 6.899 4.113 -21.513 1.00 86.69 175 LEU A C 1
ATOM 1431 O O . LEU A 1 175 ? 6.043 3.248 -21.726 1.00 86.69 175 LEU A O 1
ATOM 1435 N N . ASP A 1 176 ? 7.036 5.187 -22.280 1.00 85.12 176 ASP A N 1
ATOM 1436 C CA . ASP A 1 176 ? 6.414 5.270 -23.601 1.00 85.12 176 ASP A CA 1
ATOM 1437 C C . ASP A 1 176 ? 7.160 4.395 -24.633 1.00 85.12 176 ASP A C 1
ATOM 1439 O O . ASP A 1 176 ? 8.132 3.694 -24.326 1.00 85.12 176 ASP A O 1
ATOM 1443 N N . LEU A 1 177 ? 6.683 4.394 -25.880 1.00 84.19 177 LEU A N 1
ATOM 1444 C CA . LEU A 1 177 ? 7.294 3.604 -26.953 1.00 84.19 177 LEU A CA 1
ATOM 1445 C C . LEU A 1 177 ? 8.705 4.081 -27.332 1.00 84.19 177 LEU A C 1
ATOM 1447 O O . LEU A 1 177 ? 9.496 3.258 -27.794 1.00 84.19 177 LEU A O 1
ATOM 1451 N N . ASP A 1 178 ? 9.041 5.339 -27.044 1.00 77.25 178 ASP A N 1
ATOM 1452 C CA . ASP A 1 178 ? 10.340 5.967 -27.306 1.00 77.25 178 ASP A CA 1
ATOM 1453 C C . ASP A 1 178 ? 11.345 5.788 -26.144 1.00 77.25 178 ASP A C 1
ATOM 1455 O O . ASP A 1 178 ? 12.411 6.404 -26.146 1.00 77.25 178 ASP A O 1
ATOM 1459 N N . ASP A 1 179 ? 11.032 4.924 -25.166 1.00 78.19 179 ASP A N 1
ATOM 1460 C CA . ASP A 1 179 ? 11.843 4.658 -23.964 1.00 78.19 179 ASP A CA 1
ATOM 1461 C C . ASP A 1 179 ? 11.957 5.848 -22.993 1.00 78.19 179 ASP A C 1
ATOM 1463 O O . ASP A 1 179 ? 12.849 5.876 -22.139 1.00 78.19 179 ASP A O 1
ATOM 1467 N N . ASN A 1 180 ? 11.046 6.822 -23.061 1.00 75.56 180 ASN A N 1
ATOM 1468 C CA . ASN A 1 180 ? 11.000 7.888 -22.065 1.00 75.56 180 ASN A CA 1
ATOM 1469 C C . ASN A 1 180 ? 10.270 7.412 -20.809 1.00 75.56 180 ASN A C 1
ATOM 1471 O O . ASN A 1 180 ? 9.169 6.864 -20.876 1.00 75.56 180 ASN A O 1
ATOM 1475 N N . LEU A 1 181 ? 10.861 7.680 -19.642 1.00 79.25 181 LEU A N 1
ATOM 1476 C CA . LEU A 1 181 ? 10.232 7.427 -18.347 1.00 79.25 181 LEU A CA 1
ATOM 1477 C C . LEU A 1 181 ? 9.046 8.368 -18.141 1.00 79.25 181 LEU A C 1
ATOM 1479 O O . LEU A 1 181 ? 9.223 9.575 -17.985 1.00 79.25 181 LEU A O 1
ATOM 1483 N N . ILE A 1 182 ? 7.846 7.795 -18.094 1.00 79.12 182 ILE A N 1
ATOM 1484 C CA . ILE A 1 182 ? 6.600 8.544 -17.901 1.00 79.12 182 ILE A CA 1
ATOM 1485 C C . ILE A 1 182 ? 6.088 8.493 -16.457 1.00 79.12 182 ILE A C 1
ATOM 1487 O O . ILE A 1 182 ? 5.399 9.411 -16.020 1.00 79.12 182 ILE A O 1
ATOM 1491 N N . GLY A 1 183 ? 6.434 7.453 -15.690 1.00 76.31 183 GLY A N 1
ATOM 1492 C CA . GLY A 1 183 ? 5.973 7.293 -14.311 1.00 76.31 183 GLY A CA 1
ATOM 1493 C C . GLY A 1 183 ? 5.940 5.840 -13.847 1.00 76.31 183 GLY A C 1
ATOM 1494 O O . GLY A 1 183 ? 6.564 4.964 -14.445 1.00 76.31 183 GLY A O 1
ATOM 1495 N N . GLY A 1 184 ? 5.235 5.584 -12.742 1.00 73.31 184 GLY A N 1
ATOM 1496 C CA . GLY A 1 184 ? 5.091 4.236 -12.183 1.00 73.31 184 GLY A CA 1
ATOM 1497 C C . GLY A 1 184 ? 6.350 3.675 -11.523 1.00 73.31 184 GLY A C 1
ATOM 1498 O O . GLY A 1 184 ? 6.391 2.483 -11.210 1.00 73.31 184 GLY A O 1
ATOM 1499 N N . GLU A 1 185 ? 7.366 4.517 -11.305 1.00 77.56 185 GLU A N 1
ATOM 1500 C CA . GLU A 1 185 ? 8.531 4.146 -10.509 1.00 77.56 185 GLU A CA 1
ATOM 1501 C C . GLU A 1 185 ? 8.077 3.801 -9.088 1.00 77.56 185 GLU A C 1
ATOM 1503 O O . GLU A 1 185 ? 7.232 4.482 -8.511 1.00 77.56 185 GLU A O 1
ATOM 1508 N N . SER A 1 186 ? 8.634 2.748 -8.495 1.00 71.44 186 SER A N 1
ATOM 1509 C CA . SER A 1 186 ? 8.335 2.369 -7.107 1.00 71.44 186 SER A CA 1
ATOM 1510 C C . SER A 1 186 ? 8.907 3.330 -6.050 1.00 71.44 186 SER A C 1
ATOM 1512 O O . SER A 1 186 ? 8.742 3.088 -4.855 1.00 71.44 186 SER A O 1
ATOM 1514 N N . GLY A 1 187 ? 9.632 4.377 -6.462 1.00 63.38 187 GLY A N 1
ATOM 1515 C CA . GLY A 1 187 ? 10.246 5.393 -5.597 1.00 63.38 187 GLY A CA 1
ATOM 1516 C C . GLY A 1 187 ? 11.414 4.903 -4.728 1.00 63.38 187 GLY A C 1
ATOM 1517 O O . GLY A 1 187 ? 11.973 5.676 -3.956 1.00 63.38 187 GLY A O 1
ATOM 1518 N N . LYS A 1 188 ? 11.792 3.620 -4.818 1.00 61.78 188 LYS A N 1
ATOM 1519 C CA . LYS A 1 188 ? 12.904 3.016 -4.068 1.00 61.78 188 LYS A CA 1
ATOM 1520 C C . LYS A 1 188 ? 13.730 2.110 -4.972 1.00 61.78 188 LYS A C 1
ATOM 1522 O O . LYS A 1 188 ? 13.192 1.178 -5.573 1.00 61.78 188 LYS A O 1
ATOM 1527 N N . THR A 1 189 ? 15.035 2.362 -5.015 1.00 55.72 189 THR A N 1
ATOM 1528 C CA . THR A 1 189 ? 16.036 1.490 -5.630 1.00 55.72 189 THR A CA 1
ATOM 1529 C C . THR A 1 189 ? 16.096 0.216 -4.785 1.00 55.72 189 THR A C 1
ATOM 1531 O O . THR A 1 189 ? 16.592 0.254 -3.665 1.00 55.72 189 THR A O 1
ATOM 1534 N N . PHE A 1 190 ? 15.563 -0.898 -5.297 1.00 58.88 190 PHE A N 1
ATOM 1535 C CA . PHE A 1 190 ? 15.572 -2.226 -4.658 1.00 58.88 190 PHE A CA 1
ATOM 1536 C C . PHE A 1 190 ? 14.683 -2.357 -3.408 1.00 58.88 190 PHE A C 1
ATOM 1538 O O . PHE A 1 190 ? 15.109 -2.123 -2.278 1.00 58.88 190 PHE A O 1
ATOM 1545 N N . ASN A 1 191 ? 13.440 -2.813 -3.590 1.00 64.50 191 ASN A N 1
ATOM 1546 C CA . ASN A 1 191 ? 12.536 -3.094 -2.474 1.00 64.50 191 ASN A CA 1
ATOM 1547 C C . ASN A 1 191 ? 12.396 -4.610 -2.239 1.00 64.50 191 ASN A C 1
ATOM 1549 O O . ASN A 1 191 ? 11.798 -5.306 -3.058 1.00 64.50 191 ASN A O 1
ATOM 1553 N N . MET A 1 192 ? 12.912 -5.122 -1.113 1.00 68.19 192 MET A N 1
ATOM 1554 C CA . MET A 1 192 ? 12.752 -6.525 -0.678 1.00 68.19 192 MET A CA 1
ATOM 1555 C C . MET A 1 192 ? 11.412 -6.756 0.041 1.00 68.19 192 MET A C 1
ATOM 1557 O O . MET A 1 192 ? 11.355 -7.374 1.102 1.00 68.19 192 MET A O 1
ATOM 1561 N N . ASN A 1 193 ? 10.327 -6.214 -0.506 1.00 70.44 193 ASN A N 1
ATOM 1562 C CA . ASN A 1 193 ? 8.983 -6.354 0.043 1.00 70.44 193 ASN A CA 1
ATOM 1563 C C . ASN A 1 193 ? 8.177 -7.318 -0.844 1.00 70.44 193 ASN A C 1
ATOM 1565 O O . ASN A 1 193 ? 8.312 -7.255 -2.073 1.00 70.44 193 ASN A O 1
ATOM 1569 N N . PRO A 1 194 ? 7.326 -8.190 -0.266 1.00 75.06 194 PRO A N 1
ATOM 1570 C CA . PRO A 1 194 ? 6.406 -9.004 -1.052 1.00 75.06 194 PRO A CA 1
ATOM 1571 C C . PRO A 1 194 ? 5.567 -8.170 -2.022 1.00 75.06 194 PRO A C 1
ATOM 1573 O O . PRO A 1 194 ? 5.237 -8.656 -3.094 1.00 75.06 194 PRO A O 1
ATOM 1576 N N . THR A 1 195 ? 5.251 -6.919 -1.672 1.00 79.44 195 THR A N 1
ATOM 1577 C CA . THR A 1 195 ? 4.476 -6.003 -2.510 1.00 79.44 195 THR A CA 1
ATOM 1578 C C . THR A 1 195 ? 5.305 -4.783 -2.910 1.00 79.44 195 THR A C 1
ATOM 1580 O O . THR A 1 195 ? 5.787 -4.031 -2.063 1.00 79.44 195 THR A O 1
ATOM 1583 N N . VAL A 1 196 ? 5.418 -4.540 -4.216 1.00 81.31 196 VAL A N 1
ATOM 1584 C CA . VAL A 1 196 ? 6.009 -3.325 -4.791 1.00 81.31 196 VAL A CA 1
ATOM 1585 C C . VAL A 1 196 ? 4.931 -2.554 -5.538 1.00 81.31 196 VAL A C 1
ATOM 1587 O O . VAL A 1 196 ? 4.346 -3.048 -6.496 1.00 81.31 196 VAL A O 1
ATOM 1590 N N . LYS A 1 197 ? 4.652 -1.329 -5.090 1.00 84.50 197 LYS A N 1
ATOM 1591 C CA . LYS A 1 197 ? 3.668 -0.427 -5.695 1.00 84.50 197 LYS A CA 1
ATOM 1592 C C . LYS A 1 197 ? 4.406 0.701 -6.418 1.00 84.50 197 LYS A C 1
ATOM 1594 O O . LYS A 1 197 ? 5.203 1.390 -5.788 1.00 84.50 197 LYS A O 1
ATOM 1599 N N . GLY A 1 198 ? 4.112 0.891 -7.701 1.00 81.38 198 GLY A N 1
ATOM 1600 C CA . GLY A 1 198 ? 4.531 2.070 -8.456 1.00 81.38 198 GLY A CA 1
ATOM 1601 C C . GLY A 1 198 ? 3.763 3.321 -8.028 1.00 81.38 198 GLY A C 1
ATOM 1602 O O . GLY A 1 198 ? 2.629 3.233 -7.545 1.00 81.38 198 GLY A O 1
ATOM 1603 N N . GLU A 1 199 ? 4.366 4.492 -8.208 1.00 83.00 199 GLU A N 1
ATOM 1604 C CA . GLU A 1 199 ? 3.675 5.768 -8.025 1.00 83.00 199 GLU A CA 1
ATOM 1605 C C . GLU A 1 199 ? 2.444 5.881 -8.935 1.00 83.00 199 GLU A C 1
ATOM 1607 O O . GLU A 1 199 ? 2.382 5.293 -10.019 1.00 83.00 199 GLU A O 1
ATOM 1612 N N . ASN A 1 200 ? 1.448 6.644 -8.477 1.00 84.38 200 ASN A N 1
ATOM 1613 C CA . ASN A 1 200 ? 0.291 6.965 -9.302 1.00 84.38 200 ASN A CA 1
ATOM 1614 C C . ASN A 1 200 ? 0.759 7.774 -10.519 1.00 84.38 200 ASN A C 1
ATOM 1616 O O . ASN A 1 200 ? 1.531 8.721 -10.371 1.00 84.38 200 ASN A O 1
ATOM 1620 N N . MET A 1 201 ? 0.270 7.423 -11.705 1.00 89.25 201 MET A N 1
ATOM 1621 C CA . MET A 1 201 ? 0.586 8.125 -12.948 1.00 89.25 201 MET A CA 1
ATOM 1622 C C . MET A 1 201 ? -0.692 8.515 -13.687 1.00 89.25 201 MET A C 1
ATOM 1624 O O . MET A 1 201 ? -1.715 7.849 -13.546 1.00 89.25 201 MET A O 1
ATOM 1628 N N . THR A 1 202 ? -0.618 9.572 -14.490 1.00 91.44 202 THR A N 1
ATOM 1629 C CA . THR A 1 202 ? -1.684 9.967 -15.416 1.00 91.44 202 THR A CA 1
ATOM 1630 C C . THR A 1 202 ? -1.126 9.893 -16.829 1.00 91.44 202 THR A C 1
ATOM 1632 O O . THR A 1 202 ? -0.134 10.558 -17.127 1.00 91.44 202 THR A O 1
ATOM 1635 N N . VAL A 1 203 ? -1.732 9.072 -17.684 1.00 92.38 203 VAL A N 1
ATOM 1636 C CA . VAL A 1 203 ? -1.255 8.794 -19.045 1.00 92.38 203 VAL A CA 1
ATOM 1637 C C . VAL A 1 203 ? -2.327 9.108 -20.083 1.00 92.38 203 VAL A C 1
ATOM 1639 O O . VAL A 1 203 ? -3.524 9.054 -19.804 1.00 92.38 203 VAL A O 1
ATOM 1642 N N . VAL A 1 204 ? -1.901 9.453 -21.297 1.00 93.12 204 VAL A N 1
ATOM 1643 C CA . VAL A 1 204 ? -2.814 9.559 -22.444 1.00 93.12 204 VAL A CA 1
ATOM 1644 C C . VAL A 1 204 ? -3.157 8.161 -22.959 1.00 93.12 204 VAL A C 1
ATOM 1646 O O . VAL A 1 204 ? -2.422 7.213 -22.703 1.00 93.12 204 VAL A O 1
ATOM 1649 N N . ALA A 1 205 ? -4.262 8.016 -23.690 1.00 96.12 205 ALA A N 1
ATOM 1650 C CA . ALA A 1 205 ? -4.601 6.745 -24.322 1.00 96.12 205 ALA A CA 1
ATOM 1651 C C . ALA A 1 205 ? -3.479 6.305 -25.278 1.00 96.12 205 ALA A C 1
ATOM 1653 O O . ALA A 1 205 ? -3.173 7.001 -26.250 1.00 96.12 205 ALA A O 1
ATOM 1654 N N . GLY A 1 206 ? -2.861 5.155 -25.014 1.00 95.31 206 GLY A N 1
ATOM 1655 C CA . GLY A 1 206 ? -1.718 4.706 -25.801 1.00 95.31 206 GLY A CA 1
ATOM 1656 C C . GLY A 1 206 ? -1.139 3.368 -25.369 1.00 95.31 206 GLY A C 1
ATOM 1657 O O . GLY A 1 206 ? -1.622 2.722 -24.439 1.00 95.31 206 GLY A O 1
ATOM 1658 N N . GLU A 1 207 ? -0.096 2.948 -26.083 1.00 96.81 207 GLU A N 1
ATOM 1659 C CA . GLU A 1 207 ? 0.702 1.771 -25.747 1.00 96.81 207 GLU A CA 1
ATOM 1660 C C . GLU A 1 207 ? 1.939 2.166 -24.946 1.00 96.81 207 GLU A C 1
ATOM 1662 O O . GLU A 1 207 ? 2.640 3.121 -25.278 1.00 96.81 207 GLU A O 1
ATOM 1667 N N . TYR A 1 208 ? 2.212 1.386 -23.906 1.00 95.19 208 TYR A N 1
ATOM 1668 C CA . TYR A 1 208 ? 3.278 1.631 -22.948 1.00 95.19 208 TYR A CA 1
ATOM 1669 C C . TYR A 1 208 ? 4.050 0.350 -22.657 1.00 95.19 208 TYR A C 1
ATOM 1671 O O . TYR A 1 208 ? 3.506 -0.758 -22.732 1.00 95.19 208 TYR A O 1
ATOM 1679 N N . LYS A 1 209 ? 5.322 0.516 -22.294 1.00 93.69 209 LYS A N 1
ATOM 1680 C CA . LYS A 1 209 ? 6.194 -0.552 -21.801 1.00 93.69 209 LYS A CA 1
ATOM 1681 C C . LYS A 1 209 ? 6.297 -0.439 -20.289 1.00 93.69 209 LYS A C 1
ATOM 1683 O O . LYS A 1 209 ? 6.672 0.602 -19.762 1.00 93.69 209 LYS A O 1
ATOM 1688 N N . ILE A 1 210 ? 5.979 -1.511 -19.588 1.00 92.75 210 ILE A N 1
ATOM 1689 C CA . ILE A 1 210 ? 6.193 -1.645 -18.153 1.00 92.75 210 ILE A CA 1
ATOM 1690 C C . ILE A 1 210 ? 7.383 -2.574 -17.987 1.00 92.75 210 ILE A C 1
ATOM 1692 O O . ILE A 1 210 ? 7.331 -3.712 -18.445 1.00 92.75 210 ILE A O 1
ATOM 1696 N N . ILE A 1 211 ? 8.439 -2.106 -17.339 1.00 89.88 211 ILE A N 1
ATOM 1697 C CA . ILE A 1 211 ? 9.602 -2.938 -17.044 1.00 89.88 211 ILE A CA 1
ATOM 1698 C C . ILE A 1 211 ? 9.570 -3.315 -15.571 1.00 89.88 211 ILE A C 1
ATOM 1700 O O . ILE A 1 211 ? 9.375 -2.451 -14.712 1.00 89.88 211 ILE A O 1
ATOM 1704 N N . ALA A 1 212 ? 9.746 -4.600 -15.281 1.00 89.25 212 ALA A N 1
ATOM 1705 C CA . ALA A 1 212 ? 9.951 -5.095 -13.930 1.00 89.25 212 ALA A CA 1
ATOM 1706 C C . ALA A 1 212 ? 11.346 -5.714 -13.815 1.00 89.25 212 ALA A C 1
ATOM 1708 O O . ALA A 1 212 ? 11.648 -6.695 -14.495 1.00 89.25 212 ALA A O 1
ATOM 1709 N N . ASP A 1 213 ? 12.161 -5.143 -12.930 1.00 83.88 213 ASP A N 1
ATOM 1710 C CA . ASP A 1 213 ? 13.498 -5.634 -12.616 1.00 83.88 213 ASP A CA 1
ATOM 1711 C C . ASP A 1 213 ? 13.453 -6.495 -11.360 1.00 83.88 213 ASP A C 1
ATOM 1713 O O . ASP A 1 213 ? 12.843 -6.127 -10.350 1.00 83.88 213 ASP A O 1
ATOM 1717 N N . MET A 1 214 ? 14.161 -7.614 -11.413 1.00 81.75 214 MET A N 1
ATOM 1718 C CA . MET A 1 214 ? 14.399 -8.522 -10.311 1.00 81.75 214 MET A CA 1
ATOM 1719 C C . MET A 1 214 ? 15.882 -8.568 -9.990 1.00 81.75 214 MET A C 1
ATOM 1721 O O . MET A 1 214 ? 16.729 -8.841 -10.834 1.00 81.75 214 MET A O 1
ATOM 1725 N N . PHE A 1 215 ? 16.172 -8.391 -8.711 1.00 77.00 215 PHE A N 1
ATOM 1726 C CA . PHE A 1 215 ? 17.504 -8.524 -8.162 1.00 77.00 215 PHE A CA 1
ATOM 1727 C C . PHE A 1 215 ? 17.487 -9.667 -7.156 1.00 77.00 215 PHE A C 1
ATOM 1729 O O . PHE A 1 215 ? 16.877 -9.535 -6.083 1.00 77.00 215 PHE A O 1
ATOM 1736 N N . PRO A 1 216 ? 18.094 -10.814 -7.508 1.00 68.06 216 PRO A N 1
ATOM 1737 C CA . PRO A 1 216 ? 18.027 -11.988 -6.669 1.00 68.06 216 PRO A CA 1
ATOM 1738 C C . PRO A 1 216 ? 18.731 -11.740 -5.335 1.00 68.06 216 PRO A C 1
ATOM 1740 O O . PRO A 1 216 ? 19.861 -11.251 -5.275 1.00 68.06 216 PRO A O 1
ATOM 1743 N N . GLY A 1 217 ? 18.060 -12.096 -4.240 1.00 64.56 217 GLY A N 1
ATOM 1744 C CA . GLY A 1 217 ? 18.703 -12.139 -2.929 1.00 64.56 217 GLY A CA 1
ATOM 1745 C C . GLY A 1 217 ? 19.810 -13.201 -2.893 1.00 64.56 217 GLY A C 1
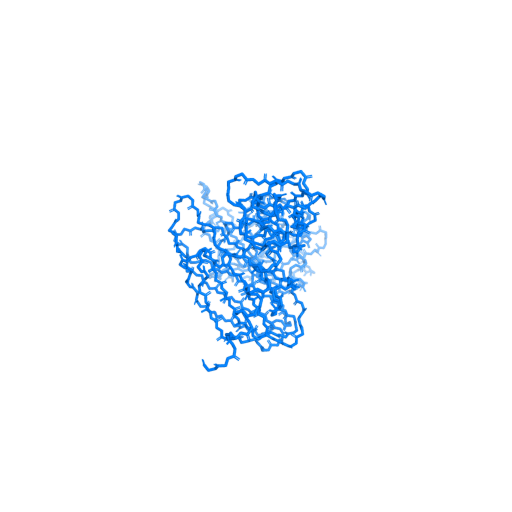ATOM 1746 O O . GLY A 1 217 ? 19.757 -14.183 -3.629 1.00 64.56 217 GLY A O 1
ATOM 1747 N N . LYS A 1 218 ? 20.789 -13.066 -1.983 1.00 58.94 218 LYS A N 1
ATOM 1748 C CA . LYS A 1 218 ? 21.952 -13.984 -1.860 1.00 58.94 218 LYS A CA 1
ATOM 1749 C C . LYS A 1 218 ? 21.602 -15.481 -1.817 1.00 58.94 218 LYS A C 1
ATOM 1751 O O . LYS A 1 218 ? 22.447 -16.310 -2.134 1.00 58.94 218 LYS A O 1
ATOM 1756 N N . SER A 1 219 ? 20.397 -15.831 -1.372 1.00 62.06 219 SER A N 1
ATOM 1757 C CA . SER A 1 219 ? 19.909 -17.208 -1.243 1.00 62.06 219 SER A CA 1
ATOM 1758 C C . SER A 1 219 ? 18.657 -17.494 -2.079 1.00 62.06 219 SER A C 1
ATOM 1760 O O . SER A 1 219 ? 18.095 -18.589 -1.961 1.00 62.06 219 SER A O 1
ATOM 1762 N N . ALA A 1 220 ? 18.193 -16.530 -2.878 1.00 63.22 220 ALA A N 1
ATOM 1763 C CA . ALA A 1 220 ? 16.989 -16.647 -3.686 1.00 63.22 220 ALA A CA 1
ATOM 1764 C C . ALA A 1 220 ? 17.293 -17.306 -5.040 1.00 63.22 220 ALA A C 1
ATOM 1766 O O . ALA A 1 220 ? 18.380 -17.108 -5.588 1.00 63.22 220 ALA A O 1
ATOM 1767 N N . PRO A 1 221 ? 16.370 -18.120 -5.582 1.00 66.44 221 PRO A N 1
ATOM 1768 C CA . PRO A 1 221 ? 16.528 -18.634 -6.934 1.00 66.44 221 PRO A CA 1
ATOM 1769 C C . PRO A 1 221 ? 16.569 -17.467 -7.926 1.00 66.44 221 PRO A C 1
ATOM 1771 O O . PRO A 1 221 ? 15.869 -16.471 -7.742 1.00 66.44 221 PRO A O 1
ATOM 1774 N N . ASN A 1 222 ? 17.337 -17.618 -9.008 1.00 71.25 222 ASN A N 1
ATOM 1775 C CA . ASN A 1 222 ? 17.316 -16.683 -10.136 1.00 71.25 222 ASN A CA 1
ATOM 1776 C C . ASN A 1 222 ? 16.058 -16.891 -10.998 1.00 71.25 222 ASN A C 1
ATOM 1778 O O . ASN A 1 222 ? 16.124 -17.244 -12.170 1.00 71.25 222 ASN A O 1
ATOM 1782 N N . ARG A 1 223 ? 14.907 -16.829 -10.334 1.00 77.38 223 ARG A N 1
ATOM 1783 C CA . ARG A 1 223 ? 13.566 -16.970 -10.875 1.00 77.38 223 ARG A CA 1
ATOM 1784 C C . ARG A 1 223 ? 12.596 -16.440 -9.831 1.00 77.38 223 ARG A C 1
ATOM 1786 O O . ARG A 1 223 ? 12.662 -16.844 -8.671 1.00 77.38 223 ARG A O 1
ATOM 1793 N N . ALA A 1 224 ? 11.646 -15.620 -10.253 1.00 79.12 224 ALA A N 1
ATOM 1794 C CA . ALA A 1 224 ? 10.548 -15.179 -9.401 1.00 79.12 224 ALA A CA 1
ATOM 1795 C C . ALA A 1 224 ? 9.218 -15.374 -10.110 1.00 79.12 224 ALA A C 1
ATOM 1797 O O . ALA A 1 224 ? 9.112 -15.167 -11.318 1.00 79.12 224 ALA A O 1
ATOM 1798 N N . VAL A 1 225 ? 8.198 -15.737 -9.337 1.00 85.81 225 VAL A N 1
ATOM 1799 C CA . VAL A 1 225 ? 6.806 -15.683 -9.777 1.00 85.81 225 VAL A CA 1
ATOM 1800 C C . VAL A 1 225 ? 6.118 -14.579 -8.993 1.00 85.81 225 VAL A C 1
ATOM 1802 O O . VAL A 1 225 ? 6.190 -14.544 -7.762 1.00 85.81 225 VAL A O 1
ATOM 1805 N N . PHE A 1 226 ? 5.445 -13.682 -9.696 1.00 86.81 226 PHE A N 1
ATOM 1806 C CA . PHE A 1 226 ? 4.716 -12.578 -9.087 1.00 86.81 226 PHE A CA 1
ATOM 1807 C C . PHE A 1 226 ? 3.421 -12.317 -9.840 1.00 86.81 226 PHE A C 1
ATOM 1809 O O . PHE A 1 226 ? 3.291 -12.606 -11.026 1.00 86.81 226 PHE A O 1
ATOM 1816 N N . ASN A 1 227 ? 2.446 -11.782 -9.123 1.00 90.38 227 ASN A N 1
ATOM 1817 C CA . ASN A 1 227 ? 1.235 -11.245 -9.705 1.00 90.38 227 ASN A CA 1
ATOM 1818 C C . ASN A 1 227 ? 1.465 -9.761 -10.000 1.00 90.38 227 ASN A C 1
ATOM 1820 O O . ASN A 1 227 ? 1.850 -9.011 -9.103 1.00 90.38 227 ASN A O 1
ATOM 1824 N N . MET A 1 228 ? 1.245 -9.332 -11.239 1.00 91.56 228 MET A N 1
ATOM 1825 C CA . MET A 1 228 ? 1.139 -7.915 -11.568 1.00 91.56 228 MET A CA 1
ATOM 1826 C C . MET A 1 228 ? -0.329 -7.515 -11.610 1.00 91.56 228 MET A C 1
ATOM 1828 O O . MET A 1 228 ? -1.150 -8.190 -12.227 1.00 91.56 228 MET A O 1
ATOM 1832 N N . MET A 1 229 ? -0.635 -6.376 -11.000 1.00 91.88 229 MET A N 1
ATOM 1833 C CA . MET A 1 229 ? -1.944 -5.745 -10.989 1.00 91.88 229 MET A CA 1
ATOM 1834 C C . MET A 1 229 ? -1.838 -4.331 -11.560 1.00 91.88 229 MET A C 1
ATOM 1836 O O . MET A 1 229 ? -1.090 -3.505 -11.039 1.00 91.88 229 MET A O 1
ATOM 1840 N N . ILE A 1 230 ? -2.626 -4.045 -12.592 1.00 92.88 230 ILE A N 1
ATOM 1841 C CA . ILE A 1 230 ? -2.866 -2.701 -13.119 1.00 92.88 230 ILE A CA 1
ATOM 1842 C C . ILE A 1 230 ? -4.221 -2.248 -12.585 1.00 92.88 230 ILE A C 1
ATOM 1844 O O . ILE A 1 230 ? -5.227 -2.927 -12.790 1.00 92.88 230 ILE A O 1
ATOM 1848 N N . ARG A 1 231 ? -4.239 -1.114 -11.888 1.00 91.50 231 ARG A N 1
ATOM 1849 C CA . ARG A 1 231 ? -5.457 -0.438 -11.440 1.00 91.50 231 ARG A CA 1
ATOM 1850 C C . ARG A 1 231 ? -5.595 0.869 -12.191 1.00 91.50 231 ARG A C 1
ATOM 1852 O O . ARG A 1 231 ? -4.628 1.624 -12.228 1.00 91.50 231 ARG A O 1
ATOM 1859 N N . SER A 1 232 ? -6.759 1.121 -12.771 1.00 93.06 232 SER A N 1
ATOM 1860 C CA . SER A 1 232 ? -6.996 2.319 -13.572 1.00 93.06 232 SER A CA 1
ATOM 1861 C C . SER A 1 232 ? -8.444 2.789 -13.488 1.00 93.06 232 SER A C 1
ATOM 1863 O O . SER A 1 232 ? -9.335 2.027 -13.105 1.00 93.06 232 SER A O 1
ATOM 1865 N N . ASP A 1 233 ? -8.660 4.064 -13.788 1.00 94.06 233 ASP A N 1
ATOM 1866 C CA . ASP A 1 233 ? -9.982 4.639 -14.026 1.00 94.06 233 ASP A CA 1
ATOM 1867 C C . ASP A 1 233 ? -10.540 4.334 -15.424 1.00 94.06 233 ASP A C 1
ATOM 1869 O O . ASP A 1 233 ? -11.749 4.445 -15.630 1.00 94.06 233 ASP A O 1
ATOM 1873 N N . HIS A 1 234 ? -9.697 3.856 -16.341 1.00 94.69 234 HIS A N 1
ATOM 1874 C CA . HIS A 1 234 ? -10.072 3.388 -17.672 1.00 94.69 234 HIS A CA 1
ATOM 1875 C C . HIS A 1 234 ? -9.728 1.904 -17.853 1.00 94.69 234 HIS A C 1
ATOM 1877 O O . HIS A 1 234 ? -9.026 1.280 -17.051 1.00 94.69 234 HIS A O 1
ATOM 1883 N N . GLU A 1 235 ? -10.256 1.299 -18.917 1.00 94.50 235 GLU A N 1
ATOM 1884 C CA . GLU A 1 235 ? -9.925 -0.080 -19.259 1.00 94.50 235 GLU A CA 1
ATOM 1885 C C . GLU A 1 235 ? -8.447 -0.192 -19.663 1.00 94.50 235 GLU A C 1
ATOM 1887 O O . GLU A 1 235 ? -7.985 0.440 -20.608 1.00 94.50 235 GLU A O 1
ATOM 1892 N N . ALA A 1 236 ? -7.706 -1.048 -18.962 1.00 93.94 236 ALA A N 1
ATOM 1893 C CA . ALA A 1 236 ? -6.327 -1.390 -19.286 1.00 93.94 236 ALA A CA 1
ATOM 1894 C C . ALA A 1 236 ? -6.229 -2.807 -19.871 1.00 93.94 236 ALA A C 1
ATOM 1896 O O . ALA A 1 236 ? -6.857 -3.759 -19.393 1.00 93.94 236 ALA A O 1
ATOM 1897 N N . SER A 1 237 ? -5.380 -2.996 -20.877 1.00 94.38 237 SER A N 1
ATOM 1898 C CA . SER A 1 237 ? -5.160 -4.321 -21.470 1.00 94.38 237 SER A CA 1
ATOM 1899 C C . SER A 1 237 ? -3.683 -4.644 -21.589 1.00 94.38 237 SER A C 1
ATOM 1901 O O . SER A 1 237 ? -2.871 -3.789 -21.923 1.00 94.38 237 SER A O 1
ATOM 1903 N N . ILE A 1 238 ? -3.341 -5.902 -21.326 1.00 95.38 238 ILE A N 1
ATOM 1904 C CA . ILE A 1 238 ? -1.987 -6.421 -21.501 1.00 95.38 238 ILE A CA 1
ATOM 1905 C C . ILE A 1 238 ? -1.906 -6.993 -22.911 1.00 95.38 238 ILE A C 1
ATOM 1907 O O . ILE A 1 238 ? -2.733 -7.823 -23.284 1.00 95.38 238 ILE A O 1
ATOM 1911 N N . GLN A 1 239 ? -0.936 -6.517 -23.681 1.00 95.06 239 GLN A N 1
ATOM 1912 C CA . GLN A 1 239 ? -0.716 -6.903 -25.071 1.00 95.06 239 GLN A CA 1
ATOM 1913 C C . GLN A 1 239 ? 0.286 -8.054 -25.162 1.00 95.06 239 GLN A C 1
ATOM 1915 O O . GLN A 1 239 ? 0.018 -9.061 -25.811 1.00 95.06 239 GLN A O 1
ATOM 1920 N N . SER A 1 240 ? 1.430 -7.931 -24.486 1.00 94.81 240 SER A N 1
ATOM 1921 C CA . SER A 1 240 ? 2.478 -8.952 -24.503 1.00 94.81 240 SER A CA 1
ATOM 1922 C C . SER A 1 240 ? 3.335 -8.908 -23.246 1.00 94.81 240 SER A C 1
ATOM 1924 O O . SER A 1 240 ? 3.391 -7.897 -22.547 1.00 94.81 240 SER A O 1
ATOM 1926 N N . VAL A 1 241 ? 4.018 -10.018 -22.986 1.00 94.44 241 VAL A N 1
ATOM 1927 C CA . VAL A 1 241 ? 4.990 -10.178 -21.907 1.00 94.44 241 VAL A CA 1
ATOM 1928 C C . VAL A 1 241 ? 6.226 -10.837 -22.508 1.00 94.44 241 VAL A C 1
ATOM 1930 O O . VAL A 1 241 ? 6.108 -11.902 -23.115 1.00 94.44 241 VAL A O 1
ATOM 1933 N N . THR A 1 242 ? 7.386 -10.216 -22.333 1.00 92.06 242 THR A N 1
ATOM 1934 C CA . THR A 1 242 ? 8.653 -10.658 -22.918 1.00 92.06 242 THR A CA 1
ATOM 1935 C C . THR A 1 242 ? 9.738 -10.650 -21.852 1.00 92.06 242 THR A C 1
ATOM 1937 O O . THR A 1 242 ? 10.007 -9.615 -21.249 1.00 92.06 242 THR A O 1
ATOM 1940 N N . ASP A 1 243 ? 10.371 -11.797 -21.622 1.00 87.12 243 ASP A N 1
ATOM 1941 C CA . ASP A 1 243 ? 11.538 -11.903 -20.744 1.00 87.12 243 ASP A CA 1
ATOM 1942 C C . ASP A 1 243 ? 12.756 -11.257 -21.432 1.00 87.12 243 ASP A C 1
ATOM 1944 O O . ASP A 1 243 ? 13.035 -11.547 -22.600 1.00 87.12 243 ASP A O 1
ATOM 1948 N N . ILE A 1 244 ? 13.437 -10.338 -20.747 1.00 82.62 244 ILE A N 1
ATOM 1949 C CA . ILE A 1 244 ? 14.539 -9.557 -21.315 1.00 82.62 244 ILE A CA 1
ATOM 1950 C C . ILE A 1 244 ? 15.854 -10.259 -20.989 1.00 82.62 244 ILE A C 1
ATOM 1952 O O . ILE A 1 244 ? 16.267 -10.371 -19.839 1.00 82.62 244 ILE A O 1
ATOM 1956 N N . THR A 1 245 ? 16.545 -10.706 -22.031 1.00 76.38 245 THR A N 1
ATOM 1957 C CA . THR A 1 245 ? 17.863 -11.341 -21.929 1.00 76.38 245 THR A CA 1
ATOM 1958 C C . THR A 1 245 ? 18.953 -10.348 -21.526 1.00 76.38 245 THR A C 1
ATOM 1960 O O . THR A 1 245 ? 18.864 -9.178 -21.881 1.00 76.38 245 THR A O 1
ATOM 1963 N N . ASN A 1 246 ? 20.060 -10.835 -20.954 1.00 65.00 246 ASN A N 1
ATOM 1964 C CA . ASN A 1 246 ? 21.211 -10.006 -20.555 1.00 65.00 246 ASN A CA 1
ATOM 1965 C C . ASN A 1 246 ? 21.763 -9.090 -21.671 1.00 65.00 246 ASN A C 1
ATOM 1967 O O . ASN A 1 246 ? 22.214 -7.986 -21.397 1.00 65.00 246 ASN A O 1
ATOM 1971 N N . GLU A 1 247 ? 21.716 -9.510 -22.940 1.00 62.56 247 GLU A N 1
ATOM 1972 C CA . GLU A 1 247 ? 22.163 -8.684 -24.082 1.00 62.56 247 GLU A CA 1
ATOM 1973 C C . GLU A 1 247 ? 21.284 -7.444 -24.326 1.00 62.56 247 GLU A C 1
ATOM 1975 O O . GLU A 1 247 ? 21.722 -6.476 -24.946 1.00 62.56 247 GLU A O 1
ATOM 1980 N N . ASN A 1 248 ? 20.050 -7.483 -23.827 1.00 59.03 248 ASN A N 1
ATOM 1981 C CA . ASN A 1 248 ? 19.036 -6.444 -23.953 1.00 59.03 248 ASN A CA 1
ATOM 1982 C C . ASN A 1 248 ? 18.772 -5.752 -22.606 1.00 59.03 248 ASN A C 1
ATOM 1984 O O . ASN A 1 248 ? 17.759 -5.070 -22.478 1.00 59.03 248 ASN A O 1
ATOM 1988 N N . GLU A 1 249 ? 19.652 -5.935 -21.611 1.00 61.88 249 GLU A N 1
ATOM 1989 C CA . GLU A 1 249 ? 19.512 -5.302 -20.299 1.00 61.88 249 GLU A CA 1
ATOM 1990 C C . GLU A 1 249 ? 19.378 -3.787 -20.440 1.00 61.88 249 GLU A C 1
ATOM 1992 O O . GLU A 1 249 ? 20.194 -3.098 -21.065 1.00 61.88 249 GLU A O 1
ATOM 1997 N N . TYR A 1 250 ? 18.340 -3.256 -19.814 1.00 62.44 250 TYR A N 1
ATOM 1998 C CA . TYR A 1 250 ? 18.100 -1.832 -19.780 1.00 62.44 250 TYR A CA 1
ATOM 1999 C C . TYR A 1 250 ? 18.647 -1.243 -18.480 1.00 62.44 250 TYR A C 1
ATOM 2001 O O . TYR A 1 250 ? 18.273 -1.647 -17.378 1.00 62.44 250 TYR A O 1
ATOM 2009 N N . ASN A 1 251 ? 19.515 -0.240 -18.611 1.00 58.84 251 ASN A N 1
ATOM 2010 C CA . ASN A 1 251 ? 20.091 0.480 -17.479 1.00 58.84 251 ASN A CA 1
ATOM 2011 C C . ASN A 1 251 ? 19.217 1.676 -17.098 1.00 58.84 251 ASN A C 1
ATOM 2013 O O . ASN A 1 251 ? 19.315 2.744 -17.708 1.00 58.84 251 ASN A O 1
ATOM 2017 N N . TYR A 1 252 ? 18.383 1.504 -16.075 1.00 60.31 252 TYR A N 1
ATOM 2018 C CA . TYR A 1 252 ? 17.511 2.559 -15.569 1.00 60.31 252 TYR A CA 1
ATOM 2019 C C . TYR A 1 252 ? 18.034 3.123 -14.243 1.00 60.31 252 TYR A C 1
ATOM 2021 O O . TYR A 1 252 ? 18.100 2.448 -13.215 1.00 60.31 252 TYR A O 1
ATOM 2029 N N . PHE A 1 253 ? 18.398 4.400 -14.279 1.00 55.56 253 PHE A N 1
ATOM 2030 C CA . PHE A 1 253 ? 18.853 5.178 -13.128 1.00 55.56 253 PHE A CA 1
ATOM 2031 C C . PHE A 1 253 ? 17.649 5.828 -12.416 1.00 55.56 253 PHE A C 1
ATOM 2033 O O . PHE A 1 253 ? 16.665 6.179 -13.065 1.00 55.56 253 PHE A O 1
ATOM 2040 N N . THR A 1 254 ? 17.701 6.008 -11.093 1.00 54.59 254 THR A N 1
ATOM 2041 C CA . THR A 1 254 ? 16.726 6.819 -10.324 1.00 54.59 254 THR A CA 1
ATOM 2042 C C . THR A 1 254 ? 16.703 8.280 -10.798 1.00 54.59 254 THR A C 1
ATOM 2044 O O . THR A 1 254 ? 17.642 8.741 -11.443 1.00 54.59 254 THR A O 1
ATOM 2047 N N . ARG A 1 255 ? 15.680 9.071 -10.429 1.00 50.16 255 ARG A N 1
ATOM 2048 C CA . ARG A 1 255 ? 15.679 10.537 -10.665 1.00 50.16 255 ARG A CA 1
ATOM 2049 C C . ARG A 1 255 ? 16.920 11.249 -10.100 1.00 50.16 255 ARG A C 1
ATOM 2051 O O . ARG A 1 255 ? 17.422 12.181 -10.723 1.00 50.16 255 ARG A O 1
ATOM 2058 N N . GLU A 1 256 ? 17.421 10.806 -8.951 1.00 51.34 256 GLU A N 1
ATOM 2059 C CA . GLU A 1 256 ? 18.598 11.374 -8.277 1.00 51.34 256 GLU A CA 1
ATOM 2060 C C . GLU A 1 256 ? 19.918 10.902 -8.923 1.00 51.34 256 GLU A C 1
ATOM 2062 O O . GLU A 1 256 ? 20.873 11.669 -9.064 1.00 51.34 256 GLU A O 1
ATOM 2067 N N . GLU A 1 257 ? 19.945 9.663 -9.420 1.00 55.56 257 GLU A N 1
ATOM 2068 C CA . GLU A 1 257 ? 21.051 9.095 -10.196 1.00 55.56 257 GLU A CA 1
ATOM 2069 C C . GLU A 1 257 ? 21.111 9.696 -11.608 1.00 55.56 257 GLU A C 1
ATOM 2071 O O . GLU A 1 257 ? 22.202 9.965 -12.094 1.00 55.56 257 GLU A O 1
ATOM 2076 N N . LEU A 1 258 ? 19.972 9.994 -12.248 1.00 55.44 258 LEU A N 1
ATOM 2077 C CA . LEU A 1 258 ? 19.884 10.644 -13.565 1.00 55.44 258 LEU A CA 1
ATOM 2078 C C . LEU A 1 258 ? 20.442 12.073 -13.568 1.00 55.44 258 LEU A C 1
ATOM 2080 O O . LEU A 1 258 ? 20.966 12.518 -14.596 1.00 55.44 258 LEU A O 1
ATOM 2084 N N . ALA A 1 259 ? 20.325 12.784 -12.442 1.00 58.78 259 ALA A N 1
ATOM 2085 C CA . ALA A 1 259 ? 20.886 14.122 -12.264 1.00 58.78 259 ALA A CA 1
ATOM 2086 C C . ALA A 1 259 ? 22.423 14.102 -12.202 1.00 58.78 259 ALA A C 1
ATOM 2088 O O . ALA A 1 259 ? 23.069 15.034 -12.674 1.00 58.78 259 ALA A O 1
ATOM 2089 N N . ASN A 1 260 ? 22.998 13.017 -11.678 1.00 61.47 260 ASN A N 1
ATOM 2090 C CA . ASN A 1 260 ? 24.441 12.844 -11.489 1.00 61.47 260 ASN A CA 1
ATOM 2091 C C . ASN A 1 260 ? 25.068 11.849 -12.480 1.00 61.47 260 ASN A C 1
ATOM 2093 O O . ASN A 1 260 ? 26.246 11.505 -12.373 1.00 61.47 260 ASN A O 1
ATOM 2097 N N . VAL A 1 261 ? 24.279 11.362 -13.439 1.00 70.56 261 VAL A N 1
ATOM 2098 C CA . VAL A 1 261 ? 24.682 10.288 -14.339 1.00 70.56 261 VAL A CA 1
ATOM 2099 C C . VAL A 1 261 ? 25.701 10.793 -15.346 1.00 70.56 261 VAL A C 1
ATOM 2101 O O . VAL A 1 261 ? 25.500 11.806 -16.024 1.00 70.56 261 VAL A O 1
ATOM 2104 N N . ILE A 1 262 ? 26.792 10.048 -15.487 1.00 77.44 262 ILE A N 1
ATOM 2105 C CA . ILE A 1 262 ? 27.784 10.321 -16.518 1.00 77.44 262 ILE A CA 1
ATOM 2106 C C . ILE A 1 262 ? 27.165 9.957 -17.869 1.00 77.44 262 ILE A C 1
ATOM 2108 O O . ILE A 1 262 ? 26.699 8.836 -18.083 1.00 77.44 262 ILE A O 1
ATOM 2112 N N . ARG A 1 263 ? 27.108 10.931 -18.778 1.00 82.44 263 ARG A N 1
ATOM 2113 C CA . ARG A 1 263 ? 26.503 10.779 -20.106 1.00 82.44 263 ARG A CA 1
ATOM 2114 C C . ARG A 1 263 ? 27.579 10.558 -21.148 1.00 82.44 263 ARG A C 1
ATOM 2116 O O . ARG A 1 263 ? 28.645 11.157 -21.083 1.00 82.44 263 ARG A O 1
ATOM 2123 N N . CYS A 1 264 ? 27.268 9.728 -22.136 1.00 84.06 264 CYS A N 1
ATOM 2124 C CA . CYS A 1 264 ? 28.176 9.486 -23.239 1.00 84.06 264 CYS A CA 1
ATOM 2125 C C . CYS A 1 264 ? 28.361 10.747 -24.073 1.00 84.06 264 CYS A C 1
ATOM 2127 O O . CYS A 1 264 ? 27.395 11.295 -24.602 1.00 84.06 264 CYS A O 1
ATOM 2129 N N . ASP A 1 265 ? 29.611 11.154 -24.271 1.00 88.62 265 ASP A N 1
ATOM 2130 C CA . ASP A 1 265 ? 29.939 12.337 -25.058 1.00 88.62 265 ASP A CA 1
ATOM 2131 C C . ASP A 1 265 ? 29.549 12.207 -26.537 1.00 88.62 265 ASP A C 1
ATOM 2133 O O . ASP A 1 265 ? 29.327 13.225 -27.195 1.00 88.62 265 ASP A O 1
ATOM 2137 N N . GLN A 1 266 ? 29.360 10.982 -27.037 1.00 85.56 266 GLN A N 1
ATOM 2138 C CA . GLN A 1 266 ? 28.931 10.708 -28.409 1.00 85.56 266 GLN A CA 1
ATOM 2139 C C . GLN A 1 266 ? 27.407 10.673 -28.583 1.00 85.56 266 GLN A C 1
ATOM 2141 O O . GLN A 1 266 ? 26.881 11.403 -29.416 1.00 85.56 266 GLN A O 1
ATOM 2146 N N . CYS A 1 267 ? 26.680 9.836 -27.835 1.00 79.00 267 CYS A N 1
ATOM 2147 C CA . CYS A 1 267 ? 25.236 9.651 -28.046 1.00 79.00 267 CYS A CA 1
ATOM 2148 C C . CYS A 1 267 ? 24.353 10.381 -27.022 1.00 79.00 267 CYS A C 1
ATOM 2150 O O . CYS A 1 267 ? 23.131 10.287 -27.096 1.00 79.00 267 CYS A O 1
ATOM 2152 N N . LYS A 1 268 ? 24.959 11.054 -26.035 1.00 82.50 268 LYS A N 1
ATOM 2153 C CA . LYS A 1 268 ? 24.310 11.803 -24.940 1.00 82.50 268 LYS A CA 1
ATOM 2154 C C . LYS A 1 268 ? 23.413 10.977 -24.000 1.00 82.50 268 LYS A C 1
ATOM 2156 O O . LYS A 1 268 ? 22.799 11.532 -23.085 1.00 82.50 268 LYS A O 1
ATOM 2161 N N . LYS A 1 269 ? 23.390 9.648 -24.161 1.00 75.25 269 LYS A N 1
ATOM 2162 C CA . LYS A 1 269 ? 22.668 8.714 -23.281 1.00 75.25 269 LYS A CA 1
ATOM 2163 C C . LYS A 1 269 ? 23.469 8.425 -21.995 1.00 75.25 269 LYS A C 1
ATOM 2165 O O . LYS A 1 269 ? 24.700 8.482 -22.045 1.00 75.25 269 LYS A O 1
ATOM 2170 N N . PRO A 1 270 ? 22.804 8.114 -20.867 1.00 68.62 270 PRO A N 1
ATOM 2171 C CA . PRO A 1 270 ? 23.454 7.664 -19.630 1.00 68.62 270 PRO A CA 1
ATOM 2172 C C . PRO A 1 270 ? 24.401 6.469 -19.836 1.00 68.62 270 PRO A C 1
ATOM 2174 O O . PRO A 1 270 ? 24.092 5.588 -20.639 1.00 68.62 270 PRO A O 1
ATOM 2177 N N . ILE A 1 271 ? 25.532 6.426 -19.122 1.00 66.75 271 ILE A N 1
ATOM 2178 C CA . ILE A 1 271 ? 26.492 5.307 -19.134 1.00 66.75 271 ILE A CA 1
ATOM 2179 C C . ILE A 1 271 ? 26.446 4.568 -17.791 1.00 66.75 271 ILE A C 1
ATOM 2181 O O . ILE A 1 271 ? 26.653 5.180 -16.744 1.00 66.75 271 ILE A O 1
ATOM 2185 N N . ALA A 1 272 ? 26.221 3.252 -17.814 1.00 61.84 272 ALA A N 1
ATOM 2186 C CA . ALA A 1 272 ? 26.389 2.402 -16.634 1.00 61.84 272 ALA A CA 1
ATOM 2187 C C . ALA A 1 272 ? 27.872 2.250 -16.275 1.00 61.84 272 ALA A C 1
ATOM 2189 O O . ALA A 1 272 ? 28.724 2.181 -17.159 1.00 61.84 272 ALA A O 1
ATOM 2190 N N . HIS A 1 273 ? 28.192 2.174 -14.980 1.00 55.88 273 HIS A N 1
ATOM 2191 C CA . HIS A 1 273 ? 29.580 2.152 -14.497 1.00 55.88 273 HIS A CA 1
ATOM 2192 C C . HIS A 1 273 ? 30.431 1.042 -15.147 1.00 55.88 273 HIS A C 1
ATOM 2194 O O . HIS A 1 273 ? 31.593 1.272 -15.467 1.00 55.88 273 HIS A O 1
ATOM 2200 N N . TRP A 1 274 ? 29.845 -0.129 -15.414 1.00 48.84 274 TRP A N 1
ATOM 2201 C CA . TRP A 1 274 ? 30.528 -1.265 -16.048 1.00 48.84 274 TRP A CA 1
ATOM 2202 C C . TRP A 1 274 ? 30.697 -1.147 -17.573 1.00 48.84 274 TRP A C 1
ATOM 2204 O O . TRP A 1 274 ? 31.534 -1.839 -18.146 1.00 48.84 274 TRP A O 1
ATOM 2214 N N . GLU A 1 275 ? 29.956 -0.259 -18.239 1.00 62.53 275 GLU A N 1
ATOM 2215 C CA . GLU A 1 275 ? 30.087 0.017 -19.680 1.00 62.53 275 GLU A CA 1
ATOM 2216 C C . GLU A 1 275 ? 30.971 1.240 -19.975 1.00 62.53 275 GLU A C 1
ATOM 2218 O O . GLU A 1 275 ? 31.070 1.682 -21.124 1.00 62.53 275 GLU A O 1
ATOM 2223 N N . MET A 1 276 ? 31.587 1.822 -18.947 1.00 74.06 276 MET A N 1
ATOM 2224 C CA . MET A 1 276 ? 32.268 3.104 -19.045 1.00 74.06 276 MET A CA 1
ATOM 2225 C C . MET A 1 276 ? 33.681 2.968 -19.602 1.00 74.06 276 MET A C 1
ATOM 2227 O O . MET A 1 276 ? 34.539 2.303 -19.025 1.00 74.06 276 MET A O 1
ATOM 2231 N N . VAL A 1 277 ? 33.943 3.683 -20.693 1.00 74.62 277 VAL A N 1
ATOM 2232 C CA . VAL A 1 277 ? 35.294 3.936 -21.193 1.00 74.62 277 VAL A CA 1
ATOM 2233 C C . VAL A 1 277 ? 35.596 5.415 -21.015 1.00 74.62 277 VAL A C 1
ATOM 2235 O O . VAL A 1 277 ? 34.999 6.266 -21.678 1.00 74.62 277 VAL A O 1
ATOM 2238 N N . GLN A 1 278 ? 36.523 5.721 -20.109 1.00 83.88 278 GLN A N 1
ATOM 2239 C CA . GLN A 1 278 ? 36.977 7.084 -19.858 1.00 83.88 278 GLN A CA 1
ATOM 2240 C C . GLN A 1 278 ? 38.330 7.324 -20.527 1.00 83.88 278 GLN A C 1
ATOM 2242 O O . GLN A 1 278 ? 39.269 6.541 -20.388 1.00 83.88 278 GLN A O 1
ATOM 2247 N N . CYS A 1 279 ? 38.431 8.434 -21.250 1.00 80.25 279 CYS A N 1
ATOM 2248 C CA . CYS A 1 279 ? 39.660 8.894 -21.883 1.00 80.25 279 CYS A CA 1
ATOM 2249 C C . CYS A 1 279 ? 39.809 10.409 -21.716 1.00 80.25 279 CYS A C 1
ATOM 2251 O O . CYS A 1 279 ? 38.921 11.083 -21.195 1.00 80.25 279 CYS A O 1
ATOM 2253 N N . SER A 1 280 ? 40.927 10.972 -22.174 1.00 83.31 280 SER A N 1
ATOM 2254 C CA . SER A 1 280 ? 41.193 12.410 -22.025 1.00 83.31 280 SER A CA 1
ATOM 2255 C C . SER A 1 280 ? 40.264 13.314 -22.843 1.00 83.31 280 SER A C 1
ATOM 2257 O O . SER A 1 280 ? 40.220 14.510 -22.577 1.00 83.31 280 SER A O 1
ATOM 2259 N N . VAL A 1 281 ? 39.510 12.768 -23.804 1.00 82.00 281 VAL A N 1
ATOM 2260 C CA . VAL A 1 281 ? 38.543 13.524 -24.626 1.00 82.00 281 VAL A CA 1
ATOM 2261 C C . VAL A 1 281 ? 37.087 13.298 -24.223 1.00 82.00 281 VAL A C 1
ATOM 2263 O O . VAL A 1 281 ? 36.193 13.860 -24.849 1.00 82.00 281 VAL A O 1
ATOM 2266 N N . GLY A 1 282 ? 36.832 12.496 -23.188 1.00 87.62 282 GLY A N 1
ATOM 2267 C CA . GLY A 1 282 ? 35.486 12.311 -22.656 1.00 87.62 282 GLY A CA 1
ATOM 2268 C C . GLY A 1 282 ? 35.204 10.903 -22.161 1.00 87.62 282 GLY A C 1
ATOM 2269 O O . GLY A 1 282 ? 36.096 10.053 -22.045 1.00 87.62 282 GLY A O 1
ATOM 2270 N N . THR A 1 283 ? 33.926 10.669 -21.887 1.00 88.25 283 THR A N 1
ATOM 2271 C CA . THR A 1 283 ? 33.413 9.392 -21.398 1.00 88.25 283 THR A CA 1
ATOM 2272 C C . THR A 1 283 ? 32.438 8.796 -22.405 1.00 88.25 283 THR A C 1
ATOM 2274 O O . THR A 1 283 ? 31.527 9.462 -22.901 1.00 88.25 283 THR A O 1
ATOM 2277 N N . PHE A 1 284 ? 32.617 7.518 -22.727 1.00 85.06 284 PHE A N 1
ATOM 2278 C CA . PHE A 1 284 ? 31.862 6.827 -23.768 1.00 85.06 284 PHE A CA 1
ATOM 2279 C C . PHE A 1 284 ? 31.355 5.471 -23.273 1.00 85.06 284 PHE A C 1
ATOM 2281 O O . PHE A 1 284 ? 31.971 4.861 -22.401 1.00 85.06 284 PHE A O 1
ATOM 2288 N N . HIS A 1 285 ? 30.254 4.973 -23.849 1.00 77.25 285 HIS A N 1
ATOM 2289 C CA . HIS A 1 285 ? 29.946 3.539 -23.767 1.00 77.25 285 HIS A CA 1
ATOM 2290 C C . HIS A 1 285 ? 31.046 2.743 -24.470 1.00 77.25 285 HIS A C 1
ATOM 2292 O O . HIS A 1 285 ? 31.565 3.212 -25.484 1.00 77.25 285 HIS A O 1
ATOM 2298 N N . GLN A 1 286 ? 31.311 1.509 -24.040 1.00 78.44 286 GLN A N 1
ATOM 2299 C CA . GLN A 1 286 ? 32.199 0.580 -24.758 1.00 78.44 286 GLN A CA 1
ATOM 2300 C C . GLN A 1 286 ? 31.857 0.490 -26.257 1.00 78.44 286 GLN A C 1
ATOM 2302 O O . GLN A 1 286 ? 32.734 0.643 -27.103 1.00 78.44 286 GLN A O 1
ATOM 2307 N N . LYS A 1 287 ? 30.566 0.370 -26.601 1.00 80.25 287 LYS A N 1
ATOM 2308 C CA . LYS A 1 287 ? 30.087 0.357 -27.999 1.00 80.25 287 LYS A CA 1
ATOM 2309 C C . LYS A 1 287 ? 30.210 1.697 -28.733 1.00 80.25 287 LYS A C 1
ATOM 2311 O O . LYS A 1 287 ? 30.257 1.727 -29.957 1.00 80.25 287 LYS A O 1
ATOM 2316 N N . CYS A 1 288 ? 30.230 2.811 -28.003 1.00 81.94 288 CYS A N 1
ATOM 2317 C CA . CYS A 1 288 ? 30.422 4.149 -28.565 1.00 81.94 288 CYS A CA 1
ATOM 2318 C C . CYS A 1 288 ? 31.904 4.540 -28.622 1.00 81.94 288 CYS A C 1
ATOM 2320 O O . CYS A 1 288 ? 32.245 5.570 -29.198 1.00 81.94 288 CYS A O 1
ATOM 2322 N N . PHE A 1 289 ? 32.801 3.737 -28.052 1.00 88.56 289 PHE A N 1
ATOM 2323 C CA . PHE A 1 289 ? 34.234 3.965 -28.115 1.00 88.56 289 PHE A CA 1
ATOM 2324 C C . PHE A 1 289 ? 34.796 3.460 -29.452 1.00 88.56 289 PHE A C 1
ATOM 2326 O O . PHE A 1 289 ? 35.485 2.447 -29.546 1.00 88.56 289 PHE A O 1
ATOM 2333 N N . VAL A 1 290 ? 34.443 4.179 -30.516 1.00 87.19 290 VAL A N 1
ATOM 2334 C CA . VAL A 1 290 ? 34.807 3.874 -31.904 1.00 87.19 290 VAL A CA 1
ATOM 2335 C C . VAL A 1 290 ? 35.706 4.957 -32.490 1.00 87.19 290 VAL A C 1
ATOM 2337 O O . VAL A 1 290 ? 35.695 6.100 -32.042 1.00 87.19 290 VAL A O 1
ATOM 2340 N N . CYS A 1 291 ? 36.472 4.629 -33.524 1.00 86.25 291 CYS A N 1
ATOM 2341 C CA . CYS A 1 291 ? 37.255 5.605 -34.261 1.00 86.25 291 CYS A CA 1
ATOM 2342 C C . CYS A 1 291 ? 36.326 6.619 -34.936 1.00 86.25 291 CYS A C 1
ATOM 2344 O O . CYS A 1 291 ? 35.434 6.251 -35.695 1.00 86.25 291 CYS A O 1
ATOM 2346 N N . GLU A 1 292 ? 36.566 7.911 -34.735 1.00 87.56 292 GLU A N 1
ATOM 2347 C CA . GLU A 1 292 ? 35.699 8.953 -35.304 1.00 87.56 292 GLU A CA 1
ATOM 2348 C C . GLU A 1 292 ? 35.873 9.129 -36.820 1.00 87.56 292 GLU A C 1
ATOM 2350 O O . GLU A 1 292 ? 34.983 9.658 -37.495 1.00 87.56 292 GLU A O 1
ATOM 2355 N N . ILE A 1 293 ? 36.977 8.609 -37.366 1.00 87.19 293 ILE A N 1
ATOM 2356 C CA . ILE A 1 293 ? 37.288 8.626 -38.797 1.00 87.19 293 ILE A CA 1
ATOM 2357 C C . ILE A 1 293 ? 36.678 7.415 -39.508 1.00 87.19 293 ILE A C 1
ATOM 2359 O O . ILE A 1 293 ? 35.928 7.618 -40.455 1.00 87.19 293 ILE A O 1
ATOM 2363 N N . CYS A 1 294 ? 36.945 6.182 -39.056 1.00 83.69 294 CYS A N 1
ATOM 2364 C CA . CYS A 1 294 ? 36.503 4.962 -39.755 1.00 83.69 294 CYS A CA 1
ATOM 2365 C C . CYS A 1 294 ? 35.297 4.241 -39.120 1.00 83.69 294 CYS A C 1
ATOM 2367 O O . CYS A 1 294 ? 34.680 3.395 -39.761 1.00 83.69 294 CYS A O 1
ATOM 2369 N N . GLY A 1 295 ? 34.933 4.571 -37.878 1.00 82.81 295 GLY A N 1
ATOM 2370 C CA . GLY A 1 295 ? 33.814 3.956 -37.152 1.00 82.81 295 GLY A CA 1
ATOM 2371 C C . GLY A 1 295 ? 34.112 2.593 -36.521 1.00 82.81 295 GLY A C 1
ATOM 2372 O O . GLY A 1 295 ? 33.209 1.995 -35.947 1.00 82.81 295 GLY A O 1
ATOM 2373 N N . GLU A 1 296 ? 35.347 2.093 -36.611 1.00 79.88 296 GLU A N 1
ATOM 2374 C CA . GLU A 1 296 ? 35.741 0.816 -35.999 1.00 79.88 296 GLU A CA 1
ATOM 2375 C C . GLU A 1 296 ? 35.806 0.898 -34.471 1.00 79.88 296 GLU A C 1
ATOM 2377 O O . GLU A 1 296 ? 36.292 1.911 -33.958 1.00 79.88 296 GLU A O 1
ATOM 2382 N N . PRO A 1 297 ? 35.420 -0.160 -33.736 1.00 79.44 297 PRO A N 1
ATOM 2383 C CA . PRO A 1 297 ? 35.673 -0.256 -32.302 1.00 79.44 297 PRO A CA 1
ATOM 2384 C C . PRO A 1 297 ? 37.153 -0.047 -31.972 1.00 79.44 297 PRO A C 1
ATOM 2386 O O . PRO A 1 297 ? 38.038 -0.637 -32.594 1.00 79.44 297 PRO A O 1
ATOM 2389 N N . LEU A 1 298 ? 37.431 0.794 -30.980 1.00 79.69 298 LEU A N 1
ATOM 2390 C CA . LEU A 1 298 ? 38.784 1.013 -30.482 1.00 79.69 298 LEU A CA 1
ATOM 2391 C C . LEU A 1 298 ? 39.073 -0.021 -29.392 1.00 79.69 298 LEU A C 1
ATOM 2393 O O . LEU A 1 298 ? 38.697 0.154 -28.236 1.00 79.69 298 LEU A O 1
ATOM 2397 N N . VAL A 1 299 ? 39.736 -1.112 -29.777 1.00 67.75 299 VAL A N 1
ATOM 2398 C CA . VAL A 1 299 ? 40.141 -2.198 -28.873 1.00 67.75 299 VAL A CA 1
ATOM 2399 C C . VAL A 1 299 ? 41.668 -2.207 -28.777 1.00 67.75 299 VAL A C 1
ATOM 2401 O O . VAL A 1 299 ? 42.350 -2.351 -29.788 1.00 67.75 299 VAL A O 1
ATOM 2404 N N . GLY A 1 300 ? 42.220 -2.033 -27.572 1.00 67.06 300 GLY A N 1
ATOM 2405 C CA . GLY A 1 300 ? 43.670 -1.922 -27.355 1.00 67.06 300 GLY A CA 1
ATOM 2406 C C . GLY A 1 300 ? 44.192 -0.480 -27.437 1.00 67.06 300 GLY A C 1
ATOM 2407 O O . GLY A 1 300 ? 43.562 0.441 -26.919 1.00 67.06 300 GLY A O 1
ATOM 2408 N N . SER A 1 301 ? 45.371 -0.269 -28.032 1.00 73.62 301 SER A N 1
ATOM 2409 C CA . SER A 1 301 ? 45.987 1.062 -28.155 1.00 73.62 301 SER A CA 1
ATOM 2410 C C . SER A 1 301 ? 45.257 1.941 -29.176 1.00 73.62 301 SER A C 1
ATOM 2412 O O . SER A 1 301 ? 45.049 1.541 -30.320 1.00 73.62 301 SER A O 1
ATOM 2414 N N . TYR A 1 302 ? 44.924 3.167 -28.776 1.00 84.81 302 TYR A N 1
ATOM 2415 C CA . TYR A 1 302 ? 44.308 4.194 -29.620 1.00 84.81 302 TYR A CA 1
ATOM 2416 C C . TYR A 1 302 ? 45.087 5.510 -29.509 1.00 84.81 302 TYR A C 1
ATOM 2418 O O . TYR A 1 302 ? 45.898 5.690 -28.597 1.00 84.81 302 TYR A O 1
ATOM 2426 N N . THR A 1 303 ? 44.831 6.438 -30.428 1.00 83.69 303 THR A N 1
ATOM 2427 C CA . THR A 1 303 ? 45.498 7.743 -30.480 1.00 83.69 303 THR A CA 1
ATOM 2428 C C . THR A 1 303 ? 44.467 8.861 -30.519 1.00 83.69 303 THR A C 1
ATOM 2430 O O . THR A 1 303 ? 43.372 8.707 -31.066 1.00 83.69 303 THR A O 1
ATOM 2433 N N . ILE A 1 304 ? 44.811 10.001 -29.926 1.00 84.50 304 ILE A N 1
ATOM 2434 C CA . ILE A 1 304 ? 43.985 11.204 -29.970 1.00 84.50 304 ILE A CA 1
ATOM 2435 C C . ILE A 1 304 ? 44.637 12.192 -30.928 1.00 84.50 304 ILE A C 1
ATOM 2437 O O . ILE A 1 304 ? 45.737 12.673 -30.665 1.00 84.50 304 ILE A O 1
ATOM 2441 N N . CYS A 1 305 ? 43.944 12.488 -32.022 1.00 82.25 305 CYS A N 1
ATOM 2442 C CA . CYS A 1 305 ? 44.380 13.417 -33.061 1.00 82.25 305 CYS A CA 1
ATOM 2443 C C . CYS A 1 305 ? 43.331 14.524 -33.173 1.00 82.25 305 CYS A C 1
ATOM 2445 O O . CYS A 1 305 ? 42.154 14.225 -33.349 1.00 82.25 305 CYS A O 1
ATOM 2447 N N . ASP A 1 306 ? 43.730 15.788 -33.014 1.00 83.62 306 ASP A N 1
ATOM 2448 C CA . ASP A 1 306 ? 42.833 16.957 -33.066 1.00 83.62 306 ASP A CA 1
ATOM 2449 C C . ASP A 1 306 ? 41.590 16.846 -32.163 1.00 83.62 306 ASP A C 1
ATOM 2451 O O . ASP A 1 306 ? 40.472 17.195 -32.543 1.00 83.62 306 ASP A O 1
ATOM 2455 N N . GLY A 1 307 ? 41.776 16.308 -30.953 1.00 81.56 307 GLY A N 1
ATOM 2456 C CA . GLY A 1 307 ? 40.689 16.097 -29.991 1.00 81.56 307 GLY A CA 1
ATOM 2457 C C . GLY A 1 307 ? 39.743 14.945 -30.343 1.00 81.56 307 GLY A C 1
ATOM 2458 O O . GLY A 1 307 ? 38.744 14.758 -29.654 1.00 81.56 307 GLY A O 1
ATOM 2459 N N . LYS A 1 308 ? 40.056 14.157 -31.379 1.00 84.25 308 LYS A N 1
ATOM 2460 C CA . LYS A 1 308 ? 39.256 13.021 -31.840 1.00 84.25 308 LYS A CA 1
ATOM 2461 C C . LYS A 1 308 ? 39.898 11.692 -31.487 1.00 84.25 308 LYS A C 1
ATOM 2463 O O . LYS A 1 308 ? 41.109 11.515 -31.620 1.00 84.25 308 LYS A O 1
ATOM 2468 N N . LYS A 1 309 ? 39.074 10.723 -31.088 1.00 90.38 309 LYS A N 1
ATOM 2469 C CA . LYS A 1 309 ? 39.512 9.344 -30.822 1.00 90.38 309 LYS A CA 1
ATOM 2470 C C . LYS A 1 309 ? 39.720 8.597 -32.146 1.00 90.38 309 LYS A C 1
ATOM 2472 O O . LYS A 1 309 ? 38.799 8.443 -32.952 1.00 90.38 309 LYS A O 1
ATOM 2477 N N . THR A 1 310 ? 40.944 8.142 -32.396 1.00 87.50 310 THR A N 1
ATOM 2478 C CA . THR A 1 310 ? 41.354 7.525 -33.666 1.00 87.50 310 THR A CA 1
ATOM 2479 C C . THR A 1 310 ? 42.075 6.198 -33.443 1.00 87.50 310 THR A C 1
ATOM 2481 O O . THR A 1 310 ? 42.778 6.017 -32.449 1.00 87.50 310 THR A O 1
ATOM 2484 N N . CYS A 1 311 ? 41.879 5.237 -34.351 1.00 85.38 311 CYS A N 1
ATOM 2485 C CA . CYS A 1 311 ? 42.710 4.035 -34.367 1.00 85.38 311 CYS A CA 1
ATOM 2486 C C . CYS A 1 311 ? 44.074 4.369 -34.980 1.00 85.38 311 CYS A C 1
ATOM 2488 O O . CYS A 1 311 ? 44.172 5.303 -35.774 1.00 85.38 311 CYS A O 1
ATOM 2490 N N . GLN A 1 312 ? 45.103 3.583 -34.662 1.00 84.88 312 GLN A N 1
ATOM 2491 C CA . GLN A 1 312 ? 46.477 3.839 -35.110 1.00 84.88 312 GLN A CA 1
ATOM 2492 C C . GLN A 1 312 ? 46.584 4.057 -36.629 1.00 84.88 312 GLN A C 1
ATOM 2494 O O . GLN A 1 312 ? 47.185 5.026 -37.080 1.00 84.88 312 GLN A O 1
ATOM 2499 N N . ARG A 1 313 ? 45.889 3.231 -37.421 1.00 86.75 313 ARG A N 1
ATOM 2500 C CA . ARG A 1 313 ? 45.825 3.387 -38.882 1.00 86.75 313 ARG A CA 1
ATOM 2501 C C . ARG A 1 313 ? 45.293 4.758 -39.311 1.00 86.75 313 ARG A C 1
ATOM 2503 O O . ARG A 1 313 ? 45.854 5.376 -40.203 1.00 86.75 313 ARG A O 1
ATOM 2510 N N . CYS A 1 314 ? 44.206 5.225 -38.695 1.00 86.50 314 CYS A N 1
ATOM 2511 C CA . CYS A 1 314 ? 43.607 6.516 -39.052 1.00 86.50 314 CYS A CA 1
ATOM 2512 C C . CYS A 1 314 ? 44.381 7.707 -38.473 1.00 86.50 314 CYS A C 1
ATOM 2514 O O . CYS A 1 314 ? 44.201 8.818 -38.957 1.00 86.50 314 CYS A O 1
ATOM 2516 N N . ALA A 1 315 ? 45.206 7.486 -37.446 1.00 85.00 315 ALA A N 1
ATOM 2517 C CA . ALA A 1 315 ? 46.124 8.491 -36.922 1.00 85.00 315 ALA A CA 1
ATOM 2518 C C . ALA A 1 315 ? 47.305 8.729 -37.879 1.00 85.00 315 ALA A C 1
ATOM 2520 O O . ALA A 1 315 ? 47.733 9.865 -38.050 1.00 85.00 315 ALA A O 1
ATOM 2521 N N . GLU A 1 316 ? 47.803 7.668 -38.520 1.00 85.81 316 GLU A N 1
ATOM 2522 C CA . GLU A 1 316 ? 48.900 7.734 -39.493 1.00 85.81 316 GLU A CA 1
ATOM 2523 C C . GLU A 1 316 ? 48.410 8.159 -40.889 1.00 85.81 316 GLU A C 1
ATOM 2525 O O . GLU A 1 316 ? 49.057 8.980 -41.532 1.00 85.81 316 GLU A O 1
ATOM 2530 N N . ASN A 1 317 ? 47.245 7.661 -41.330 1.00 84.62 317 ASN A N 1
ATOM 2531 C CA . ASN A 1 317 ? 46.644 7.956 -42.638 1.00 84.62 317 ASN A CA 1
ATOM 2532 C C . ASN A 1 317 ? 45.125 8.224 -42.523 1.00 84.62 317 ASN A C 1
ATOM 2534 O O . ASN A 1 317 ? 44.306 7.312 -42.689 1.00 84.62 317 ASN A O 1
ATOM 2538 N N . PRO A 1 318 ? 44.708 9.478 -42.268 1.00 76.75 318 PRO A N 1
ATOM 2539 C CA . PRO A 1 318 ? 43.297 9.840 -42.089 1.00 76.75 318 PRO A CA 1
ATOM 2540 C C . PRO A 1 318 ? 42.420 9.603 -43.331 1.00 76.75 318 PRO A C 1
ATOM 2542 O O . PRO A 1 318 ? 41.246 9.255 -43.197 1.00 76.75 318 PRO A O 1
ATOM 2545 N N . GLU A 1 319 ? 42.979 9.770 -44.535 1.00 76.25 319 GLU A N 1
ATOM 2546 C CA . GLU A 1 319 ? 42.245 9.676 -45.808 1.00 76.25 319 GLU A CA 1
ATOM 2547 C C . GLU A 1 319 ? 41.744 8.250 -46.105 1.00 76.25 319 GLU A C 1
ATOM 2549 O O . GLU A 1 319 ? 40.614 8.075 -46.563 1.00 76.25 319 GLU A O 1
ATOM 2554 N N . GLU A 1 320 ? 42.515 7.215 -45.750 1.00 69.19 320 GLU A N 1
ATOM 2555 C CA . GLU A 1 320 ? 42.109 5.808 -45.918 1.00 69.19 320 GLU A CA 1
ATOM 2556 C C . GLU A 1 320 ? 40.935 5.423 -45.001 1.00 69.19 320 GLU A C 1
ATOM 2558 O O . GLU A 1 320 ? 40.078 4.606 -45.353 1.00 69.19 320 GLU A O 1
ATOM 2563 N N . GLY A 1 321 ? 40.858 6.038 -43.817 1.00 68.00 321 GLY A N 1
ATOM 2564 C CA . GLY A 1 321 ? 39.774 5.813 -42.864 1.00 68.00 321 GLY A CA 1
ATOM 2565 C C . GLY A 1 321 ? 38.421 6.339 -43.358 1.00 68.00 321 GLY A C 1
ATOM 2566 O O . GLY A 1 321 ? 37.387 5.715 -43.106 1.00 68.00 321 GLY A O 1
ATOM 2567 N N . ILE A 1 322 ? 38.421 7.445 -44.107 1.00 73.38 322 ILE A N 1
ATOM 2568 C CA . ILE A 1 322 ? 37.206 8.041 -44.682 1.00 73.38 322 ILE A CA 1
ATOM 2569 C C . ILE A 1 322 ? 36.613 7.119 -45.760 1.00 73.38 322 ILE A C 1
ATOM 2571 O O . ILE A 1 322 ? 35.401 6.894 -45.765 1.00 73.38 322 ILE A O 1
ATOM 2575 N N . ASP A 1 323 ? 37.451 6.509 -46.607 1.00 66.69 323 ASP A N 1
ATOM 2576 C CA . ASP A 1 323 ? 36.999 5.551 -47.630 1.00 66.69 323 ASP A CA 1
ATOM 2577 C C . ASP A 1 323 ? 36.366 4.299 -46.985 1.00 66.69 323 ASP A C 1
ATOM 2579 O O . ASP A 1 323 ? 35.279 3.863 -47.371 1.00 66.69 323 ASP A O 1
ATOM 2583 N N . THR A 1 324 ? 36.951 3.776 -45.897 1.00 63.50 324 THR A N 1
ATOM 2584 C CA . THR A 1 324 ? 36.351 2.645 -45.155 1.00 63.50 324 THR A CA 1
ATOM 2585 C C . THR A 1 324 ? 34.995 2.967 -44.513 1.00 63.50 324 THR A C 1
ATOM 2587 O O . THR A 1 324 ? 34.095 2.124 -44.528 1.00 63.50 324 THR A O 1
ATOM 2590 N N . LYS A 1 325 ? 34.801 4.188 -43.999 1.00 67.31 325 LYS A N 1
ATOM 2591 C CA . LYS A 1 325 ? 33.515 4.628 -43.433 1.00 67.31 325 LYS A CA 1
ATOM 2592 C C . LYS A 1 325 ? 32.441 4.794 -44.508 1.00 67.31 325 LYS A C 1
ATOM 2594 O O . LYS A 1 325 ? 31.288 4.418 -44.281 1.00 67.31 325 LYS A O 1
ATOM 2599 N N . ASN A 1 326 ? 32.822 5.303 -45.680 1.00 66.38 326 ASN A N 1
ATOM 2600 C CA . ASN A 1 326 ? 31.926 5.471 -46.826 1.00 66.38 326 ASN A CA 1
ATOM 2601 C C . ASN A 1 326 ? 31.474 4.121 -47.412 1.00 66.38 326 ASN A C 1
ATOM 2603 O O . ASN A 1 326 ? 30.302 3.952 -47.742 1.00 66.38 326 ASN A O 1
ATOM 2607 N N . ARG A 1 327 ? 32.358 3.114 -47.469 1.00 62.91 327 ARG A N 1
ATOM 2608 C CA . ARG A 1 327 ? 31.977 1.755 -47.906 1.00 62.91 327 ARG A CA 1
ATOM 2609 C C . ARG A 1 327 ? 30.963 1.096 -46.965 1.00 62.91 327 ARG A C 1
ATOM 2611 O O . ARG A 1 327 ? 29.981 0.534 -47.435 1.00 62.91 327 ARG A O 1
ATOM 2618 N N . ARG A 1 328 ? 31.127 1.246 -45.646 1.00 59.72 328 ARG A N 1
ATOM 2619 C CA . ARG A 1 328 ? 30.192 0.694 -44.643 1.00 59.72 328 ARG A CA 1
ATOM 2620 C C . ARG A 1 328 ? 28.826 1.370 -44.614 1.00 59.72 328 ARG A C 1
ATOM 2622 O O . ARG A 1 328 ? 27.815 0.714 -44.384 1.00 59.72 328 ARG A O 1
ATOM 2629 N N . SER A 1 329 ? 28.785 2.682 -44.826 1.00 57.28 329 SER A N 1
ATOM 2630 C CA . SER A 1 329 ? 27.514 3.411 -44.931 1.00 57.28 329 SER A CA 1
ATOM 2631 C C . SER A 1 329 ? 26.738 3.026 -46.199 1.00 57.28 329 SER A C 1
ATOM 2633 O O . SER A 1 329 ? 25.508 2.978 -46.165 1.00 57.28 329 SER A O 1
ATOM 2635 N N . ASN A 1 330 ? 27.439 2.639 -47.271 1.00 53.72 330 ASN A N 1
ATOM 2636 C CA . ASN A 1 330 ? 26.830 2.052 -48.467 1.00 53.72 330 ASN A CA 1
ATOM 2637 C C . ASN A 1 330 ? 26.379 0.589 -48.279 1.00 53.72 330 ASN A C 1
ATOM 2639 O O . ASN A 1 330 ? 25.354 0.208 -48.827 1.00 53.72 330 ASN A O 1
ATOM 2643 N N . GLU A 1 331 ? 27.069 -0.235 -47.487 1.00 51.22 331 GLU A N 1
ATOM 2644 C CA . GLU A 1 331 ? 26.618 -1.613 -47.202 1.00 51.22 331 GLU A CA 1
ATOM 2645 C C . GLU A 1 331 ? 25.386 -1.651 -46.277 1.00 51.22 331 GLU A C 1
ATOM 2647 O O . GLU A 1 331 ? 24.446 -2.407 -46.524 1.00 51.22 331 GLU A O 1
ATOM 2652 N N . ASN A 1 332 ? 25.318 -0.767 -45.277 1.00 46.00 332 ASN A N 1
ATOM 2653 C CA . ASN A 1 332 ? 24.163 -0.668 -44.373 1.00 46.00 332 ASN A CA 1
ATOM 2654 C C . ASN A 1 332 ? 22.913 -0.032 -45.013 1.00 46.00 332 ASN A C 1
ATOM 2656 O O . ASN A 1 332 ? 21.842 -0.070 -44.411 1.00 46.00 332 ASN A O 1
ATOM 2660 N N . SER A 1 333 ? 23.018 0.540 -46.218 1.00 46.84 333 SER A N 1
ATOM 2661 C CA . SER A 1 333 ? 21.874 1.070 -46.981 1.00 46.84 333 SER A CA 1
ATOM 2662 C C . SER A 1 333 ? 21.294 0.075 -47.999 1.00 46.84 333 SER A C 1
ATOM 2664 O O . SER A 1 333 ? 20.244 0.351 -48.574 1.00 46.84 333 SER A O 1
ATOM 2666 N N . VAL A 1 334 ? 21.908 -1.104 -48.179 1.00 44.72 334 VAL A N 1
ATOM 2667 C CA . VAL A 1 334 ? 21.422 -2.163 -49.094 1.00 44.72 334 VAL A CA 1
ATOM 2668 C C . VAL A 1 334 ? 20.648 -3.275 -48.357 1.00 44.72 334 VAL A C 1
ATOM 2670 O O . VAL A 1 334 ? 19.959 -4.070 -48.986 1.00 44.72 334 VAL A O 1
ATOM 2673 N N . GLY A 1 335 ? 20.654 -3.297 -47.020 1.00 38.41 335 GLY A N 1
ATOM 2674 C CA . GLY A 1 335 ? 19.947 -4.296 -46.196 1.00 38.41 335 GLY A CA 1
ATOM 2675 C C . GLY A 1 335 ? 18.450 -4.045 -45.962 1.00 38.41 335 GLY A C 1
ATOM 2676 O O . GLY A 1 335 ? 17.902 -4.535 -44.980 1.00 38.41 335 GLY A O 1
ATOM 2677 N N . GLY A 1 336 ? 17.793 -3.255 -46.814 1.00 39.03 336 GLY A N 1
ATOM 2678 C CA . GLY A 1 336 ? 16.376 -2.913 -46.693 1.00 39.03 336 GLY A CA 1
ATOM 2679 C C . GLY A 1 336 ? 15.618 -3.161 -47.987 1.00 39.03 336 GLY A C 1
ATOM 2680 O O . GLY A 1 336 ? 15.204 -2.201 -48.624 1.00 39.03 336 GLY A O 1
ATOM 2681 N N . SER A 1 337 ? 15.470 -4.423 -48.394 1.00 34.25 337 SER A N 1
ATOM 2682 C CA . SER A 1 337 ? 14.413 -4.931 -49.286 1.00 34.25 337 SER A CA 1
ATOM 2683 C C . SER A 1 337 ? 14.523 -6.458 -49.393 1.00 34.25 337 SER A C 1
ATOM 2685 O O . SER A 1 337 ? 15.525 -6.947 -49.913 1.00 34.25 337 SER A O 1
ATOM 2687 N N . PHE A 1 338 ? 13.434 -7.128 -48.995 1.00 32.56 338 PHE A N 1
ATOM 2688 C CA . PHE A 1 338 ? 13.105 -8.567 -49.021 1.00 32.56 338 PHE A CA 1
ATOM 2689 C C . PHE A 1 338 ? 13.472 -9.413 -47.803 1.00 32.56 338 PHE A C 1
ATOM 2691 O O . PHE A 1 338 ? 14.672 -9.591 -47.509 1.00 32.56 338 PHE A O 1
#